Protein AF-A0A4U8UPM4-F1 (afdb_monomer)

pLDDT: mean 74.04, std 22.84, range [31.19, 95.75]

Structure (mmCIF, N/CA/C/O backbone):
data_AF-A0A4U8UPM4-F1
#
_entry.id   AF-A0A4U8UPM4-F1
#
loop_
_atom_site.group_PDB
_atom_site.id
_atom_site.type_symbol
_atom_site.label_atom_id
_atom_site.label_alt_id
_atom_site.label_comp_id
_atom_site.label_asym_id
_atom_site.label_entity_id
_atom_site.label_seq_id
_atom_site.pdbx_PDB_ins_code
_atom_site.Cartn_x
_atom_site.Cartn_y
_atom_site.Cartn_z
_atom_site.occupancy
_atom_site.B_iso_or_equiv
_atom_site.auth_seq_id
_atom_site.auth_comp_id
_atom_site.auth_asym_id
_atom_site.auth_atom_id
_atom_site.pdbx_PDB_model_num
ATOM 1 N N . MET A 1 1 ? 6.374 14.595 12.632 1.00 60.19 1 MET A N 1
ATOM 2 C CA . MET A 1 1 ? 7.259 14.905 11.475 1.00 60.19 1 MET A CA 1
ATOM 3 C C . MET A 1 1 ? 6.512 14.882 10.141 1.00 60.19 1 MET A C 1
ATOM 5 O O . MET A 1 1 ? 6.941 15.571 9.230 1.00 60.19 1 MET A O 1
ATOM 9 N N . CYS A 1 2 ? 5.396 14.152 10.004 1.00 75.19 2 CYS A N 1
ATOM 10 C CA . CYS A 1 2 ? 4.565 14.221 8.790 1.00 75.19 2 CYS A CA 1
ATOM 11 C C . CYS A 1 2 ? 3.683 15.486 8.729 1.00 75.19 2 CYS A C 1
ATOM 13 O O . CYS A 1 2 ? 3.210 15.855 7.661 1.00 75.19 2 CYS A O 1
ATOM 15 N N . ASP A 1 3 ? 3.461 16.159 9.860 1.00 83.56 3 ASP A N 1
ATOM 16 C CA . ASP A 1 3 ? 2.508 17.264 9.989 1.00 83.56 3 ASP A CA 1
ATOM 17 C C . ASP A 1 3 ? 2.860 18.502 9.147 1.00 83.56 3 ASP A C 1
ATOM 19 O O . ASP A 1 3 ? 1.956 19.198 8.702 1.00 83.56 3 ASP A O 1
ATOM 23 N N . THR A 1 4 ? 4.142 18.750 8.866 1.00 86.38 4 THR A N 1
ATOM 24 C CA . THR A 1 4 ? 4.621 19.865 8.023 1.00 86.38 4 THR A CA 1
ATOM 25 C C . THR A 1 4 ? 4.951 19.448 6.583 1.00 86.38 4 THR A C 1
ATOM 27 O O . THR A 1 4 ? 5.469 20.250 5.808 1.00 86.38 4 THR A O 1
ATOM 30 N N . MET A 1 5 ? 4.673 18.198 6.199 1.00 91.06 5 MET A N 1
ATOM 31 C CA . MET A 1 5 ? 5.034 17.654 4.888 1.00 91.06 5 MET A CA 1
ATOM 32 C C . MET A 1 5 ? 3.924 17.878 3.853 1.00 91.06 5 MET A C 1
ATOM 34 O O . MET A 1 5 ? 2.744 17.729 4.158 1.00 91.06 5 MET A O 1
ATOM 38 N N . VAL A 1 6 ? 4.297 18.159 2.601 1.00 92.12 6 VAL A N 1
ATOM 39 C CA . VAL A 1 6 ? 3.388 18.070 1.446 1.00 92.12 6 VAL A CA 1
ATOM 40 C C . VAL A 1 6 ? 3.894 16.974 0.518 1.00 92.12 6 VAL A C 1
ATOM 42 O O . VAL A 1 6 ? 5.056 16.981 0.121 1.00 92.12 6 VAL A O 1
ATOM 45 N N . VAL A 1 7 ? 3.021 16.031 0.174 1.00 93.81 7 VAL A N 1
ATOM 46 C CA . VAL A 1 7 ? 3.313 14.901 -0.711 1.00 93.81 7 VAL A CA 1
ATOM 47 C C . VAL A 1 7 ? 2.517 15.072 -2.000 1.00 93.81 7 VAL A C 1
ATOM 49 O O . VAL A 1 7 ? 1.289 15.160 -1.968 1.00 93.81 7 VAL A O 1
ATOM 52 N N . ILE A 1 8 ? 3.215 15.095 -3.136 1.00 93.94 8 ILE A N 1
ATOM 53 C CA . ILE A 1 8 ? 2.614 15.104 -4.474 1.00 93.94 8 ILE A CA 1
ATOM 54 C C . ILE A 1 8 ? 2.891 13.744 -5.119 1.00 93.94 8 ILE A C 1
ATOM 56 O O . ILE A 1 8 ? 4.046 13.384 -5.342 1.00 93.94 8 ILE A O 1
ATOM 60 N N . VAL A 1 9 ? 1.838 12.985 -5.422 1.00 93.00 9 VAL A N 1
ATOM 61 C CA . VAL A 1 9 ? 1.921 11.662 -6.058 1.00 93.00 9 VAL A CA 1
ATOM 62 C C . VAL A 1 9 ? 1.437 11.778 -7.497 1.00 93.00 9 VAL A C 1
ATOM 64 O O . VAL A 1 9 ? 0.309 12.196 -7.738 1.00 93.00 9 VAL A O 1
ATOM 67 N N . ASN A 1 10 ? 2.273 11.390 -8.459 1.00 91.94 10 ASN A N 1
ATOM 68 C CA . ASN A 1 10 ? 1.942 11.404 -9.885 1.00 91.94 10 ASN A CA 1
ATOM 69 C C . ASN A 1 10 ? 1.837 9.970 -10.423 1.00 91.94 10 ASN A C 1
ATOM 71 O O . ASN A 1 10 ? 2.863 9.330 -10.667 1.00 91.94 10 ASN A O 1
ATOM 75 N N . SER A 1 11 ? 0.616 9.478 -10.653 1.00 90.06 11 SER A N 1
ATOM 76 C CA . SER A 1 11 ? 0.420 8.232 -11.397 1.00 90.06 11 SER A CA 1
ATOM 77 C C . SER A 1 11 ? 0.477 8.506 -12.897 1.00 90.06 11 SER A C 1
ATOM 79 O O . SER A 1 11 ? -0.468 9.009 -13.513 1.00 90.06 11 SER A O 1
ATOM 81 N N . ARG A 1 12 ? 1.603 8.123 -13.509 1.00 82.94 12 ARG A N 1
ATOM 82 C CA . ARG A 1 12 ? 1.813 8.236 -14.959 1.00 82.94 12 ARG A CA 1
ATOM 83 C C . ARG A 1 12 ? 0.865 7.341 -15.766 1.00 82.94 12 ARG A C 1
ATOM 85 O O . ARG A 1 12 ? 0.546 7.698 -16.898 1.00 82.94 12 ARG A O 1
ATOM 92 N N . LEU A 1 13 ? 0.450 6.199 -15.211 1.00 84.69 13 LEU A N 1
ATOM 93 C CA . LEU A 1 13 ? -0.458 5.259 -15.875 1.00 84.69 13 LEU A CA 1
ATOM 94 C C . LEU A 1 13 ? -1.890 5.800 -15.873 1.00 84.69 13 LEU A C 1
ATOM 96 O O . LEU A 1 13 ? -2.510 5.894 -16.930 1.00 84.69 13 LEU A O 1
ATOM 100 N N . ASP A 1 14 ? -2.362 6.258 -14.713 1.00 83.94 14 ASP A N 1
ATOM 101 C CA . ASP A 1 14 ? -3.750 6.704 -14.537 1.00 83.94 14 ASP A CA 1
ATOM 102 C C . ASP A 1 14 ? -3.976 8.165 -14.953 1.00 83.94 14 ASP A C 1
ATOM 104 O O . ASP A 1 14 ? -5.109 8.644 -14.948 1.00 83.94 14 ASP A O 1
ATOM 108 N N . ARG A 1 15 ? -2.896 8.885 -15.302 1.00 85.25 15 ARG A N 1
ATOM 109 C CA . ARG A 1 15 ? -2.867 10.332 -15.600 1.00 85.25 15 ARG A CA 1
ATOM 110 C C . ARG A 1 15 ? -3.423 11.192 -14.457 1.00 85.25 15 ARG A C 1
ATOM 112 O O . ARG A 1 15 ? -4.032 12.235 -14.696 1.00 85.25 15 ARG A O 1
ATOM 119 N N . GLN A 1 16 ? -3.199 10.753 -13.220 1.00 89.62 16 GLN A N 1
ATOM 120 C CA . GLN A 1 16 ? -3.716 11.382 -12.005 1.00 89.62 16 GLN A CA 1
ATOM 121 C C . GLN A 1 16 ? -2.582 11.950 -11.152 1.00 89.62 16 GLN A C 1
ATOM 123 O O . GLN A 1 16 ? -1.539 11.319 -10.976 1.00 89.62 16 GLN A O 1
ATOM 128 N N . VAL A 1 17 ? -2.814 13.141 -10.598 1.00 91.12 17 VAL A N 1
ATOM 129 C CA . VAL A 1 17 ? -1.921 13.794 -9.638 1.00 91.12 17 VAL A CA 1
ATOM 130 C C . VAL A 1 17 ? -2.697 14.010 -8.347 1.00 91.12 17 VAL A C 1
ATOM 132 O O . VAL A 1 17 ? -3.711 14.706 -8.336 1.00 91.12 17 VAL A O 1
ATOM 135 N N . PHE A 1 18 ? -2.214 13.422 -7.259 1.00 92.44 18 PHE A N 1
ATOM 136 C CA . PHE A 1 18 ? -2.763 13.591 -5.918 1.00 92.44 18 PHE A CA 1
ATOM 137 C C . PHE A 1 18 ? -1.844 14.499 -5.110 1.00 92.44 18 PHE A C 1
ATOM 139 O O . PHE A 1 18 ? -0.623 14.403 -5.218 1.00 92.44 18 PHE A O 1
ATOM 146 N N . THR A 1 19 ? -2.419 15.370 -4.285 1.00 92.94 19 THR A N 1
ATOM 147 C CA . THR A 1 19 ? -1.658 16.208 -3.351 1.00 92.94 19 THR A CA 1
ATOM 148 C C . THR A 1 19 ? -2.238 16.050 -1.956 1.00 92.94 19 THR A C 1
ATOM 150 O O . THR A 1 19 ? -3.434 16.262 -1.758 1.00 92.94 19 THR A O 1
ATOM 153 N N . VAL A 1 20 ? -1.393 15.679 -0.999 1.00 92.31 20 VAL A N 1
ATOM 154 C CA . VAL A 1 20 ? -1.735 15.548 0.420 1.00 92.31 20 VAL A CA 1
ATOM 155 C C . VAL A 1 20 ? -0.843 16.503 1.199 1.00 92.31 20 VAL A C 1
ATOM 157 O O . VAL A 1 20 ? 0.373 16.485 1.028 1.00 92.31 20 VAL A O 1
ATOM 160 N N . ALA A 1 21 ? -1.436 17.336 2.048 1.00 91.81 21 ALA A N 1
ATOM 161 C CA . ALA A 1 21 ? -0.709 18.252 2.916 1.00 91.81 21 ALA A CA 1
ATOM 162 C C . ALA A 1 21 ? -0.925 17.861 4.382 1.00 91.81 21 ALA A C 1
ATOM 164 O O . ALA A 1 21 ? -2.042 17.536 4.789 1.00 91.81 21 ALA A O 1
ATOM 165 N N . GLY A 1 22 ? 0.150 17.878 5.164 1.00 90.06 22 GLY A N 1
ATOM 166 C CA . GLY A 1 22 ? 0.113 17.651 6.599 1.00 90.06 22 GLY A CA 1
ATOM 167 C C . GLY A 1 22 ? -0.628 18.770 7.335 1.00 90.06 22 GLY A C 1
ATOM 168 O O . GLY A 1 22 ? -0.715 19.907 6.868 1.00 90.06 22 GLY A O 1
ATOM 169 N N . ARG A 1 23 ? -1.161 18.436 8.511 1.00 86.44 23 ARG A N 1
ATOM 170 C CA . ARG A 1 23 ? -1.991 19.310 9.355 1.00 86.44 23 ARG A CA 1
ATOM 171 C C . ARG A 1 23 ? -1.363 20.677 9.656 1.00 86.44 23 ARG A C 1
ATOM 173 O O . ARG A 1 23 ? -2.051 21.691 9.586 1.00 86.44 23 ARG A O 1
ATOM 180 N N . ASP A 1 24 ? -0.069 20.703 9.951 1.00 85.38 24 ASP A N 1
ATOM 181 C CA . ASP A 1 24 ? 0.648 21.905 10.383 1.00 85.38 24 ASP A CA 1
ATOM 182 C C . ASP A 1 24 ? 1.142 22.743 9.191 1.00 85.38 24 ASP A C 1
ATOM 184 O O . ASP A 1 24 ? 1.670 23.834 9.382 1.00 85.38 24 ASP A O 1
ATOM 188 N N . THR A 1 25 ? 0.927 22.290 7.946 1.00 86.31 25 THR A N 1
ATOM 189 C CA . THR A 1 25 ? 1.280 23.068 6.743 1.00 86.31 25 THR A CA 1
ATOM 190 C C . THR A 1 25 ? 0.443 24.334 6.559 1.00 86.31 25 THR A C 1
ATOM 192 O O . THR A 1 25 ? 0.846 25.215 5.803 1.00 86.31 25 THR A O 1
ATOM 195 N N . LYS A 1 26 ? -0.737 24.418 7.196 1.00 87.12 26 LYS A N 1
ATOM 196 C CA . LYS A 1 26 ? -1.726 25.510 7.056 1.00 87.12 26 LYS A CA 1
ATOM 197 C C . LYS A 1 26 ? -2.141 25.832 5.607 1.00 87.12 26 LYS A C 1
ATOM 199 O O . LYS A 1 26 ? -2.743 26.873 5.351 1.00 87.12 26 LYS A O 1
ATOM 204 N N . LEU A 1 27 ? -1.860 24.942 4.654 1.00 90.31 27 LEU A N 1
ATOM 205 C CA . LEU A 1 27 ? -2.230 25.109 3.251 1.00 90.31 27 LEU A CA 1
ATOM 206 C C . LEU A 1 27 ? -3.707 24.761 3.052 1.00 90.31 27 LEU A C 1
ATOM 208 O O . LEU A 1 27 ? -4.150 23.666 3.398 1.00 90.31 27 LEU A O 1
ATOM 212 N N . SER A 1 28 ? -4.476 25.675 2.459 1.00 91.06 28 SER A N 1
ATOM 213 C CA . SER A 1 28 ? -5.875 25.399 2.131 1.00 91.06 28 SER A CA 1
ATOM 214 C C . SER A 1 28 ? -5.995 24.460 0.926 1.00 91.06 28 SER A C 1
ATOM 216 O O . SER A 1 28 ? -5.143 24.432 0.032 1.00 91.06 28 SER A O 1
ATOM 218 N N . LYS A 1 29 ? -7.113 23.728 0.852 1.00 91.75 29 LYS A N 1
ATOM 219 C CA . LYS A 1 29 ? -7.460 22.886 -0.306 1.00 91.75 29 LYS A CA 1
ATOM 220 C C . LYS A 1 29 ? -7.424 23.669 -1.625 1.00 91.75 29 LYS A C 1
ATOM 222 O O . LYS A 1 29 ? -7.065 23.112 -2.660 1.00 91.75 29 LYS A O 1
ATOM 227 N N . ASP A 1 30 ? -7.772 24.952 -1.589 1.00 92.88 30 ASP A N 1
ATOM 228 C CA . ASP A 1 30 ? -7.867 25.793 -2.782 1.00 92.88 30 ASP A CA 1
ATOM 229 C C . ASP A 1 30 ? -6.502 26.294 -3.263 1.00 92.88 30 ASP A C 1
ATOM 231 O O . ASP A 1 30 ? -6.307 26.421 -4.470 1.00 92.88 30 ASP A O 1
ATOM 235 N N . VAL A 1 31 ? -5.517 26.452 -2.369 1.00 93.38 31 VAL A N 1
ATOM 236 C CA . VAL A 1 31 ? -4.108 26.644 -2.760 1.00 93.38 31 VAL A CA 1
ATOM 237 C C . VAL A 1 31 ? -3.592 25.420 -3.520 1.00 93.38 31 VAL A C 1
ATOM 239 O O . VAL A 1 31 ? -3.031 25.561 -4.606 1.00 93.38 31 VAL A O 1
ATOM 242 N N . LEU A 1 32 ? -3.828 24.211 -2.996 1.00 94.38 32 LEU A N 1
ATOM 243 C CA . LEU A 1 32 ? -3.392 22.966 -3.644 1.00 94.38 32 LEU A CA 1
ATOM 244 C C . LEU A 1 32 ? -4.094 22.754 -4.998 1.00 94.38 32 LEU A C 1
ATOM 246 O O . LEU A 1 32 ? -3.463 22.344 -5.973 1.00 94.38 32 LEU A O 1
ATOM 250 N N . ARG A 1 33 ? -5.387 23.095 -5.082 1.00 94.56 33 ARG A N 1
ATOM 251 C CA . ARG A 1 33 ? -6.159 23.070 -6.332 1.00 94.56 33 ARG A CA 1
ATOM 252 C C . ARG A 1 33 ? -5.612 24.065 -7.357 1.00 94.56 33 ARG A C 1
ATOM 254 O O . ARG A 1 33 ? -5.348 23.681 -8.491 1.00 94.56 33 ARG A O 1
ATOM 261 N N . THR A 1 34 ? -5.364 25.306 -6.938 1.00 94.62 34 THR A N 1
ATOM 262 C CA . THR A 1 34 ? -4.807 26.368 -7.792 1.00 94.62 34 THR A CA 1
ATOM 263 C C . THR A 1 34 ? -3.412 25.999 -8.305 1.00 94.62 34 THR A C 1
ATOM 265 O O . THR A 1 34 ? -3.109 26.230 -9.476 1.00 94.62 34 THR A O 1
ATOM 268 N N . ALA A 1 35 ? -2.578 25.366 -7.467 1.00 94.88 35 ALA A N 1
ATOM 269 C CA . ALA A 1 35 ? -1.276 24.835 -7.871 1.00 94.88 35 ALA A CA 1
ATOM 270 C C . ALA A 1 35 ? -1.413 23.832 -9.027 1.00 94.88 35 ALA A C 1
ATOM 272 O O . ALA A 1 35 ? -0.690 23.930 -10.020 1.00 94.88 35 ALA A O 1
ATOM 273 N N . PHE A 1 36 ? -2.355 22.890 -8.922 1.00 95.38 36 PHE A N 1
ATOM 274 C CA . PHE A 1 36 ? -2.610 21.895 -9.962 1.00 95.38 36 PHE A CA 1
ATOM 275 C C . PHE A 1 36 ? -3.199 22.514 -11.238 1.00 95.38 36 PHE A C 1
ATOM 277 O O . PHE A 1 36 ? -2.686 22.265 -12.329 1.00 95.38 36 PHE A O 1
ATOM 284 N N . GLU A 1 37 ? -4.228 23.357 -11.123 1.00 95.75 37 GLU A N 1
ATOM 285 C CA . GLU A 1 37 ? -4.921 23.970 -12.266 1.00 95.75 37 GLU A CA 1
ATOM 286 C C . GLU A 1 37 ? -3.979 24.827 -13.125 1.00 95.75 37 GLU A C 1
ATOM 288 O O . GLU A 1 37 ? -3.972 24.685 -14.350 1.00 95.75 37 GLU A O 1
ATOM 293 N N . ARG A 1 38 ? -3.104 25.629 -12.498 1.00 95.12 38 ARG A N 1
ATOM 294 C CA . ARG A 1 38 ? -2.066 26.413 -13.197 1.00 95.12 38 ARG A CA 1
ATOM 295 C C . ARG A 1 38 ? -1.086 25.542 -13.990 1.00 95.12 38 ARG A C 1
ATOM 297 O O . ARG A 1 38 ? -0.587 25.969 -15.026 1.00 95.12 38 ARG A O 1
ATOM 304 N N . ASN A 1 39 ? -0.835 24.318 -13.529 1.00 95.19 39 ASN A N 1
ATOM 305 C CA . ASN A 1 39 ? 0.132 23.387 -14.116 1.00 95.19 39 ASN A CA 1
ATOM 306 C C . ASN A 1 39 ? -0.506 22.307 -15.007 1.00 95.19 39 ASN A C 1
ATOM 308 O O . ASN A 1 39 ? 0.203 21.525 -15.648 1.00 95.19 39 ASN A O 1
ATOM 312 N N . LEU A 1 40 ? -1.839 22.286 -15.123 1.00 93.75 40 LEU A N 1
ATOM 313 C CA . LEU A 1 40 ? -2.598 21.290 -15.885 1.00 93.75 40 LEU A CA 1
ATOM 314 C C . LEU A 1 40 ? -2.168 21.206 -17.360 1.00 93.75 40 LEU A C 1
ATOM 316 O O . LEU A 1 40 ? -2.166 20.121 -17.944 1.00 93.75 40 LEU A O 1
ATOM 320 N N . GLY A 1 41 ? -1.749 22.327 -17.957 1.00 93.62 41 GLY A N 1
ATOM 321 C CA . GLY A 1 41 ? -1.202 22.364 -19.316 1.00 93.62 41 GLY A CA 1
ATOM 322 C C . GLY A 1 41 ? 0.065 21.515 -19.485 1.00 93.62 41 GLY A C 1
ATOM 323 O O . GLY A 1 41 ? 0.207 20.818 -20.491 1.00 93.62 41 GLY A O 1
ATOM 324 N N . HIS A 1 42 ? 0.953 21.495 -18.486 1.00 94.25 42 HIS A N 1
ATOM 325 C CA . HIS A 1 42 ? 2.166 20.676 -18.514 1.00 94.25 42 HIS A CA 1
ATOM 326 C C . HIS A 1 42 ? 1.847 19.183 -18.393 1.00 94.25 42 HIS A C 1
ATOM 328 O O . HIS A 1 42 ? 2.376 18.393 -19.176 1.00 94.25 42 HIS A O 1
ATOM 334 N N . PHE A 1 43 ? 0.931 18.800 -17.497 1.00 92.38 43 PHE A N 1
ATOM 335 C CA . PHE A 1 43 ? 0.476 17.411 -17.363 1.00 92.38 43 PHE A CA 1
ATOM 336 C C . PHE A 1 43 ? -0.233 16.908 -18.630 1.00 92.38 43 PHE A C 1
ATOM 338 O O . PHE A 1 43 ? 0.085 15.828 -19.129 1.00 92.38 43 PHE A O 1
ATOM 345 N N . ARG A 1 44 ? -1.117 17.719 -19.234 1.00 91.38 44 ARG A N 1
ATOM 346 C CA . ARG A 1 44 ? -1.756 17.406 -20.529 1.00 91.38 44 ARG A CA 1
ATOM 347 C C . ARG A 1 44 ? -0.734 17.228 -21.656 1.00 91.38 44 ARG A C 1
ATOM 349 O O . ARG A 1 44 ? -0.884 16.328 -22.476 1.00 91.38 44 ARG A O 1
ATOM 356 N N . ALA A 1 45 ? 0.331 18.028 -21.666 1.00 92.62 45 ALA A N 1
ATOM 357 C CA . ALA A 1 45 ? 1.430 17.922 -22.626 1.00 92.62 45 ALA A CA 1
ATOM 358 C C . ALA A 1 45 ? 2.469 16.828 -22.283 1.00 92.62 45 ALA A C 1
ATOM 360 O O . ALA A 1 45 ? 3.557 16.838 -22.855 1.00 92.62 45 ALA A O 1
ATOM 361 N N . SER A 1 46 ? 2.180 15.920 -21.338 1.00 89.81 46 SER A N 1
ATOM 362 C CA . SER A 1 46 ? 3.104 14.889 -20.816 1.00 89.81 46 SER A CA 1
ATOM 363 C C . SER A 1 46 ? 4.433 15.423 -20.245 1.00 89.81 46 SER A C 1
ATOM 365 O O . SER A 1 46 ? 5.363 14.659 -19.987 1.00 89.81 46 SER A O 1
ATOM 367 N N . ARG A 1 47 ? 4.529 16.734 -19.989 1.00 92.25 47 ARG A N 1
ATOM 368 C CA . ARG A 1 47 ? 5.691 17.424 -19.405 1.00 92.25 47 ARG A CA 1
ATOM 369 C C . ARG A 1 47 ? 5.599 17.418 -17.878 1.00 92.25 47 ARG A C 1
ATOM 371 O O . ARG A 1 47 ? 5.630 18.458 -17.227 1.00 92.25 47 ARG A O 1
ATOM 378 N N . ASN A 1 48 ? 5.490 16.216 -17.313 1.00 91.94 48 ASN A N 1
ATOM 379 C CA . ASN A 1 48 ? 5.218 15.999 -15.890 1.00 91.94 48 ASN A CA 1
ATOM 380 C C . ASN A 1 48 ? 6.235 16.677 -14.960 1.00 91.94 48 ASN A C 1
ATOM 382 O O . ASN A 1 48 ? 5.836 17.194 -13.925 1.00 91.94 48 ASN A O 1
ATOM 386 N N . ALA A 1 49 ? 7.521 16.714 -15.330 1.00 92.38 49 ALA A N 1
ATOM 387 C CA . ALA A 1 49 ? 8.554 17.387 -14.539 1.00 92.38 49 ALA A CA 1
ATOM 388 C C . ALA A 1 49 ? 8.275 18.893 -14.380 1.00 92.38 49 ALA A C 1
ATOM 390 O O . ALA A 1 49 ? 8.286 19.391 -13.260 1.00 92.38 49 ALA A O 1
ATOM 391 N N . MET A 1 50 ? 7.922 19.586 -15.472 1.00 94.00 50 MET A N 1
ATOM 392 C CA . MET A 1 50 ? 7.560 21.012 -15.445 1.00 94.00 50 MET A CA 1
ATOM 393 C C . MET A 1 50 ? 6.298 21.257 -14.609 1.00 94.00 50 MET A C 1
ATOM 395 O O . MET A 1 50 ? 6.251 22.196 -13.824 1.00 94.00 50 MET A O 1
ATOM 399 N N . GLY A 1 51 ? 5.285 20.392 -14.748 1.00 94.19 51 GLY A N 1
ATOM 400 C CA . GLY A 1 51 ? 4.042 20.513 -13.981 1.00 94.19 51 GLY A CA 1
ATOM 401 C C . GLY A 1 51 ? 4.243 20.294 -12.480 1.00 94.19 51 GLY A C 1
ATOM 402 O O . GLY A 1 51 ? 3.676 21.024 -11.672 1.00 94.19 51 GLY A O 1
ATOM 403 N N . LEU A 1 52 ? 5.080 19.324 -12.096 1.00 95.00 52 LEU A N 1
ATOM 404 C CA . LEU A 1 52 ? 5.447 19.090 -10.696 1.00 95.00 52 LEU A CA 1
ATOM 405 C C . LEU A 1 52 ? 6.293 20.237 -10.134 1.00 95.00 52 LEU A C 1
ATOM 407 O O . LEU A 1 52 ? 6.019 20.689 -9.027 1.00 95.00 52 LEU A O 1
ATOM 411 N N . GLN A 1 53 ? 7.267 20.741 -10.899 1.00 95.06 53 GLN A N 1
ATOM 412 C CA . GLN A 1 53 ? 8.079 21.892 -10.506 1.00 95.06 53 GLN A CA 1
ATOM 413 C C . GLN A 1 53 ? 7.197 23.118 -10.222 1.00 95.06 53 GLN A C 1
ATOM 415 O O . GLN A 1 53 ? 7.242 23.652 -9.116 1.00 95.06 53 GLN A O 1
ATOM 420 N N . GLY A 1 54 ? 6.333 23.511 -11.163 1.00 94.44 54 GLY A N 1
ATOM 421 C CA . GLY A 1 54 ? 5.449 24.664 -10.976 1.00 94.44 54 GLY A CA 1
ATOM 422 C C . GLY A 1 54 ? 4.396 24.467 -9.876 1.00 94.44 54 GLY A C 1
ATOM 423 O O . GLY A 1 54 ? 3.938 25.444 -9.280 1.00 94.44 54 GLY A O 1
ATOM 424 N N . MET A 1 55 ? 4.011 23.222 -9.558 1.00 95.62 55 MET A N 1
ATOM 425 C CA . MET A 1 55 ? 3.196 22.932 -8.370 1.00 95.62 55 MET A CA 1
ATOM 426 C C . MET A 1 55 ? 3.984 23.177 -7.080 1.00 95.62 55 MET A C 1
ATOM 428 O O . MET A 1 55 ? 3.467 23.836 -6.179 1.00 95.62 55 MET A O 1
ATOM 432 N N . VAL A 1 56 ? 5.226 22.687 -6.995 1.00 95.50 56 VAL A N 1
ATOM 433 C CA . VAL A 1 56 ? 6.107 22.894 -5.834 1.00 95.50 56 VAL A CA 1
ATOM 434 C C . VAL A 1 56 ? 6.392 24.381 -5.625 1.00 95.50 56 VAL A C 1
ATOM 436 O O . VAL A 1 56 ? 6.223 24.866 -4.511 1.00 95.50 56 VAL A O 1
ATOM 439 N N . GLU A 1 57 ? 6.733 25.128 -6.677 1.00 94.81 57 GLU A N 1
ATOM 440 C CA . GLU A 1 57 ? 6.976 26.577 -6.608 1.00 94.81 57 GLU A CA 1
ATOM 441 C C . GLU A 1 57 ? 5.764 27.339 -6.043 1.00 94.81 57 GLU A C 1
ATOM 443 O O . GLU A 1 57 ? 5.907 28.163 -5.134 1.00 94.81 57 GLU A O 1
ATOM 448 N N . HIS A 1 58 ? 4.549 27.024 -6.512 1.00 93.50 58 HIS A N 1
ATOM 449 C CA . HIS A 1 58 ? 3.328 27.659 -6.010 1.00 93.50 58 HIS A CA 1
ATOM 450 C C . HIS A 1 58 ? 3.024 27.283 -4.551 1.00 93.50 58 HIS A C 1
ATOM 452 O O . HIS A 1 58 ? 2.660 28.147 -3.752 1.00 93.50 58 HIS A O 1
ATOM 458 N N . ILE A 1 59 ? 3.208 26.009 -4.191 1.00 93.69 59 ILE A N 1
ATOM 459 C CA . ILE A 1 59 ? 2.977 25.495 -2.834 1.00 93.69 59 ILE A CA 1
ATOM 460 C C . ILE A 1 59 ? 3.978 26.094 -1.838 1.00 93.69 59 ILE A C 1
ATOM 462 O O . ILE A 1 59 ? 3.567 26.523 -0.763 1.00 93.69 59 ILE A O 1
ATOM 466 N N . VAL A 1 60 ? 5.263 26.187 -2.193 1.00 92.25 60 VAL A N 1
ATOM 467 C CA . VAL A 1 60 ? 6.306 26.801 -1.352 1.00 92.25 60 VAL A CA 1
ATOM 468 C C . VAL A 1 60 ? 6.046 28.297 -1.163 1.00 92.25 60 VAL A C 1
ATOM 470 O O . VAL A 1 60 ? 6.139 28.792 -0.040 1.00 92.25 60 VAL A O 1
ATOM 473 N N . SER A 1 61 ? 5.648 29.012 -2.222 1.00 90.25 61 SER A N 1
ATOM 474 C CA . SER A 1 61 ? 5.261 30.426 -2.125 1.00 90.25 61 SER A CA 1
ATOM 475 C C . SER A 1 61 ? 4.067 30.627 -1.182 1.00 90.25 61 SER A C 1
ATOM 477 O O . SER A 1 61 ? 4.125 31.463 -0.280 1.00 90.25 61 SER A O 1
ATOM 479 N N . ALA A 1 62 ? 3.012 29.820 -1.321 1.00 89.62 62 ALA A N 1
ATOM 480 C CA . ALA A 1 62 ? 1.841 29.900 -0.453 1.00 89.62 62 ALA A CA 1
ATOM 481 C C . ALA A 1 62 ? 2.139 29.482 1.000 1.00 89.62 62 ALA A C 1
ATOM 483 O O . ALA A 1 62 ? 1.638 30.113 1.928 1.00 89.62 62 ALA A O 1
ATOM 484 N N . TYR A 1 63 ? 2.986 28.468 1.207 1.00 89.75 63 TYR A N 1
ATOM 485 C CA . TYR A 1 63 ? 3.438 28.041 2.533 1.00 89.75 63 TYR A CA 1
ATOM 486 C C . TYR A 1 63 ? 4.235 29.145 3.234 1.00 89.75 63 TYR A C 1
ATOM 488 O O . TYR A 1 63 ? 3.986 29.416 4.407 1.00 89.75 63 TYR A O 1
ATOM 496 N N . SER A 1 64 ? 5.137 29.816 2.505 1.00 86.19 64 SER A N 1
ATOM 497 C CA . SER A 1 64 ? 5.869 30.988 2.996 1.00 86.19 64 SER A CA 1
ATOM 498 C C . SER A 1 64 ? 4.899 32.094 3.418 1.00 86.19 64 SER A C 1
ATOM 500 O O . SER A 1 64 ? 4.925 32.529 4.564 1.00 86.19 64 SER A O 1
ATOM 502 N N . ASN A 1 65 ? 3.947 32.461 2.555 1.00 83.38 65 ASN A N 1
ATOM 503 C CA . ASN A 1 65 ? 2.953 33.497 2.859 1.00 83.38 65 ASN A CA 1
ATOM 504 C C . ASN A 1 65 ? 2.050 33.150 4.061 1.00 83.38 65 ASN A C 1
ATOM 506 O O . ASN A 1 65 ? 1.635 34.052 4.781 1.00 83.38 65 ASN A O 1
ATOM 510 N N . ALA A 1 66 ? 1.772 31.866 4.311 1.00 77.31 66 ALA A N 1
ATOM 511 C CA . ALA A 1 66 ? 1.014 31.401 5.479 1.00 77.31 66 ALA A CA 1
ATOM 512 C C . ALA A 1 66 ? 1.833 31.359 6.791 1.00 77.31 66 ALA A C 1
ATOM 514 O O . ALA A 1 66 ? 1.252 31.202 7.868 1.00 77.31 66 ALA A O 1
ATOM 515 N N . HIS A 1 67 ? 3.164 31.480 6.709 1.00 74.94 67 HIS A N 1
ATOM 516 C CA . HIS A 1 67 ? 4.093 31.424 7.847 1.00 74.94 67 HIS A CA 1
ATOM 517 C C . HIS A 1 67 ? 4.910 32.706 8.058 1.00 74.94 67 HIS A C 1
ATOM 519 O O . HIS A 1 67 ? 5.577 32.835 9.085 1.00 74.94 67 HIS A O 1
ATOM 525 N N . ILE A 1 68 ? 4.827 33.677 7.145 1.00 67.62 68 ILE A N 1
ATOM 526 C CA . ILE A 1 68 ? 5.272 35.046 7.397 1.00 67.62 68 ILE A CA 1
ATOM 527 C C . ILE A 1 68 ? 4.386 35.625 8.502 1.00 67.62 68 ILE A C 1
ATOM 529 O O . ILE A 1 68 ? 3.171 35.761 8.358 1.00 67.62 68 ILE A O 1
ATOM 533 N N . VAL A 1 69 ? 5.020 35.944 9.629 1.00 47.22 69 VAL A N 1
ATOM 534 C CA . VAL A 1 69 ? 4.377 36.558 10.789 1.00 47.22 69 VAL A CA 1
ATOM 535 C C . VAL A 1 69 ? 3.754 37.887 10.364 1.00 47.22 69 VAL A C 1
ATOM 537 O O . VAL A 1 69 ? 4.469 38.821 9.999 1.00 47.22 69 VAL A O 1
ATOM 540 N N . GLN A 1 70 ? 2.427 37.993 10.459 1.00 46.28 70 GLN A N 1
ATOM 541 C CA . GLN A 1 70 ? 1.772 39.295 10.524 1.00 46.28 70 GLN A CA 1
ATOM 542 C C . GLN A 1 70 ? 2.273 39.997 11.788 1.00 46.28 70 GLN A C 1
ATOM 544 O O . GLN A 1 70 ? 1.892 39.635 12.901 1.00 46.28 70 GLN A O 1
ATOM 549 N N . VAL A 1 71 ? 3.151 40.986 11.619 1.00 41.56 71 VAL A N 1
ATOM 550 C CA . VAL A 1 71 ? 3.435 41.954 12.680 1.00 41.56 71 VAL A CA 1
ATOM 551 C C . VAL A 1 71 ? 2.116 42.676 12.966 1.00 41.56 71 VAL A C 1
ATOM 553 O O . VAL A 1 71 ? 1.525 43.190 12.013 1.00 41.56 71 VAL A O 1
ATOM 556 N N . PRO A 1 72 ? 1.618 42.711 14.216 1.00 39.59 72 PRO A N 1
ATOM 557 C CA . PRO A 1 72 ? 0.383 43.417 14.520 1.00 39.59 72 PRO A CA 1
ATOM 558 C C . PRO A 1 72 ? 0.528 44.900 14.180 1.00 39.59 72 PRO A C 1
ATOM 560 O O . PRO A 1 72 ? 1.300 45.617 14.818 1.00 39.59 72 PRO A O 1
ATOM 563 N N . THR A 1 73 ? -0.210 45.363 13.175 1.00 49.31 73 THR A N 1
ATOM 564 C CA . THR A 1 73 ? -0.379 46.792 12.919 1.00 49.31 73 THR A CA 1
ATOM 565 C C . THR A 1 73 ? -1.190 47.372 14.081 1.00 49.31 73 THR A C 1
ATOM 567 O O . THR A 1 73 ? -2.292 46.876 14.330 1.00 49.31 73 THR A O 1
ATOM 570 N N . PRO A 1 74 ? -0.700 48.382 14.821 1.00 43.84 74 PRO A N 1
ATOM 571 C CA . PRO A 1 74 ? -1.489 48.995 15.878 1.00 43.84 74 PRO A CA 1
ATOM 572 C C . PRO A 1 74 ? -2.521 49.935 15.249 1.00 43.84 74 PRO A C 1
ATOM 574 O O . PRO A 1 74 ? -2.196 51.059 14.866 1.00 43.84 74 PRO A O 1
ATOM 577 N N . ASP A 1 75 ? -3.771 49.490 15.151 1.00 49.66 75 ASP A N 1
ATOM 578 C CA . ASP A 1 75 ? -4.892 50.413 14.983 1.00 49.66 75 ASP A CA 1
ATOM 579 C C . ASP A 1 75 ? -5.035 51.266 16.249 1.00 49.66 75 ASP A C 1
ATOM 581 O O . ASP A 1 75 ? -5.126 50.708 17.344 1.00 49.66 75 ASP A O 1
ATOM 585 N N . HIS A 1 76 ? -5.066 52.595 16.087 1.00 43.25 76 HIS A N 1
ATOM 586 C CA . HIS A 1 76 ? -6.048 53.538 16.662 1.00 43.25 76 HIS A CA 1
ATOM 587 C C . HIS A 1 76 ? -5.536 54.989 16.591 1.00 43.25 76 HIS A C 1
ATOM 589 O O . HIS A 1 76 ? -4.784 55.420 17.458 1.00 43.25 76 HIS A O 1
ATOM 595 N N . PHE A 1 77 ? -6.051 55.779 15.642 1.00 32.78 77 PHE A N 1
ATOM 596 C CA . PHE A 1 77 ? -6.352 57.206 15.848 1.00 32.78 77 PHE A CA 1
ATOM 597 C C . PHE A 1 77 ? -7.511 57.623 14.921 1.00 32.78 77 PHE A C 1
ATOM 599 O O . PHE A 1 77 ? -7.473 57.300 13.732 1.00 32.78 77 PHE A O 1
ATOM 606 N N . PRO A 1 78 ? -8.558 58.307 15.423 1.00 45.47 78 PRO A N 1
ATOM 607 C CA . PRO A 1 78 ? -9.707 58.694 14.610 1.00 45.47 78 PRO A CA 1
ATOM 608 C C . PRO A 1 78 ? -9.525 60.053 13.909 1.00 45.47 78 PRO A C 1
ATOM 610 O O . PRO A 1 78 ? -8.950 60.983 14.462 1.00 45.47 78 PRO A O 1
ATOM 613 N N . ALA A 1 79 ? -10.105 60.146 12.709 1.00 41.62 79 ALA A N 1
ATOM 614 C CA . ALA A 1 79 ? -10.598 61.339 12.009 1.00 41.62 79 ALA A CA 1
ATOM 615 C C . ALA A 1 79 ? -9.894 62.706 12.213 1.00 41.62 79 ALA A C 1
ATOM 617 O O . ALA A 1 79 ? -10.171 63.419 13.174 1.00 41.62 79 ALA A O 1
ATOM 618 N N . SER A 1 80 ? -9.199 63.193 11.174 1.00 33.72 80 SER A N 1
ATOM 619 C CA . SER A 1 80 ? -9.544 64.485 10.531 1.00 33.72 80 SER A CA 1
ATOM 620 C C . SER A 1 80 ? -8.696 64.808 9.286 1.00 33.72 80 SER A C 1
ATOM 622 O O . SER A 1 80 ? -7.476 64.806 9.329 1.00 33.72 80 SER A O 1
ATOM 624 N N . SER A 1 81 ? -9.393 65.155 8.195 1.00 33.88 81 SER A N 1
ATOM 625 C CA . SER A 1 81 ? -9.019 66.116 7.132 1.00 33.88 81 SER A CA 1
ATOM 626 C C . SER A 1 81 ? -7.673 66.063 6.363 1.00 33.88 81 SER A C 1
ATOM 628 O O . SER A 1 81 ? -6.583 66.103 6.919 1.00 33.88 81 SER A O 1
ATOM 630 N N . SER A 1 82 ? -7.824 66.333 5.054 1.00 34.97 82 SER A N 1
ATOM 631 C CA . SER A 1 82 ? -6.936 67.094 4.137 1.00 34.97 82 SER A CA 1
ATOM 632 C C . SER A 1 82 ? -5.819 66.415 3.302 1.00 34.97 82 SER A C 1
ATOM 634 O O . SER A 1 82 ? -4.787 66.006 3.808 1.00 34.97 82 SER A O 1
ATOM 636 N N . PHE A 1 83 ? -6.006 66.567 1.976 1.00 33.06 83 PHE A N 1
ATOM 637 C CA . PHE A 1 83 ? -5.034 66.901 0.909 1.00 33.06 83 PHE A CA 1
ATOM 638 C C . PHE A 1 83 ? -4.197 65.819 0.172 1.00 33.06 83 PHE A C 1
ATOM 640 O O . PHE A 1 83 ? -3.292 65.215 0.725 1.00 33.06 83 PHE A O 1
ATOM 647 N N . ILE A 1 84 ? -4.499 65.696 -1.141 1.00 36.66 84 ILE A N 1
ATOM 648 C CA . ILE A 1 84 ? -3.614 65.752 -2.344 1.00 36.66 84 ILE A CA 1
ATOM 649 C C . ILE A 1 84 ? -2.231 65.055 -2.210 1.00 36.66 84 ILE A C 1
ATOM 651 O O . ILE A 1 84 ? -1.417 65.464 -1.399 1.00 36.66 84 ILE A O 1
ATOM 655 N N . GLN A 1 85 ? -1.845 64.058 -3.025 1.00 31.19 85 GLN A N 1
ATOM 656 C CA . GLN A 1 85 ? -1.435 64.240 -4.433 1.00 31.19 85 GLN A CA 1
ATOM 657 C C . GLN A 1 85 ? -1.146 62.897 -5.144 1.00 31.19 85 GLN A C 1
ATOM 659 O O . GLN A 1 85 ? -0.608 61.979 -4.533 1.00 31.19 85 GLN A O 1
ATOM 664 N N . ALA A 1 86 ? -1.392 62.815 -6.456 1.00 44.06 86 ALA A N 1
ATOM 665 C CA . ALA A 1 86 ? -0.804 61.790 -7.331 1.00 44.06 86 ALA A CA 1
ATOM 666 C C . ALA A 1 86 ? 0.409 62.364 -8.086 1.00 44.06 86 ALA A C 1
ATOM 668 O O . ALA A 1 86 ? 0.361 63.530 -8.487 1.00 44.06 86 ALA A O 1
ATOM 669 N N . PRO A 1 87 ? 1.465 61.563 -8.326 1.00 40.28 87 PRO A N 1
ATOM 670 C CA . PRO A 1 87 ? 2.132 61.646 -9.631 1.00 40.28 87 PRO A CA 1
ATOM 671 C C . PRO A 1 87 ? 2.693 60.313 -10.187 1.00 40.28 87 PRO A C 1
ATOM 673 O O . PRO A 1 87 ? 3.429 59.592 -9.522 1.00 40.28 87 PRO A O 1
ATOM 676 N N . ASN A 1 88 ? 2.444 60.076 -11.478 1.00 40.00 88 ASN A N 1
ATOM 677 C CA . ASN A 1 88 ? 3.440 59.538 -12.432 1.00 40.00 88 ASN A CA 1
ATOM 678 C C . ASN A 1 88 ? 4.294 60.743 -12.945 1.00 40.00 88 ASN A C 1
ATOM 680 O O . ASN A 1 88 ? 3.797 61.859 -12.752 1.00 40.00 88 ASN A O 1
ATOM 684 N N . PRO A 1 89 ? 5.471 60.626 -13.635 1.00 46.84 89 PRO A N 1
ATOM 685 C CA . PRO A 1 89 ? 5.866 59.519 -14.541 1.00 46.84 89 PRO A CA 1
ATOM 686 C C . PRO A 1 89 ? 7.388 59.174 -14.759 1.00 46.84 89 PRO A C 1
ATOM 688 O O . PRO A 1 89 ? 8.277 59.982 -14.523 1.00 46.84 89 PRO A O 1
ATOM 691 N N . LEU A 1 90 ? 7.638 58.028 -15.429 1.00 33.94 90 LEU A N 1
ATOM 692 C CA . LEU A 1 90 ? 8.735 57.739 -16.407 1.00 33.94 90 LEU A CA 1
ATOM 693 C C . LEU A 1 90 ? 10.232 57.778 -15.906 1.00 33.94 90 LEU A C 1
ATOM 695 O O . LEU A 1 90 ? 10.435 57.626 -14.707 1.00 33.94 90 LEU A O 1
ATOM 699 N N . PRO A 1 91 ? 11.288 57.673 -16.765 1.00 56.47 91 PRO A N 1
ATOM 700 C CA . PRO A 1 91 ? 12.233 56.530 -16.791 1.00 56.47 91 PRO A CA 1
ATOM 701 C C . PRO A 1 91 ? 13.703 56.961 -16.507 1.00 56.47 91 PRO A C 1
ATOM 703 O O . PRO A 1 91 ? 13.878 58.091 -16.074 1.00 56.47 91 PRO A O 1
ATOM 706 N N . VAL A 1 9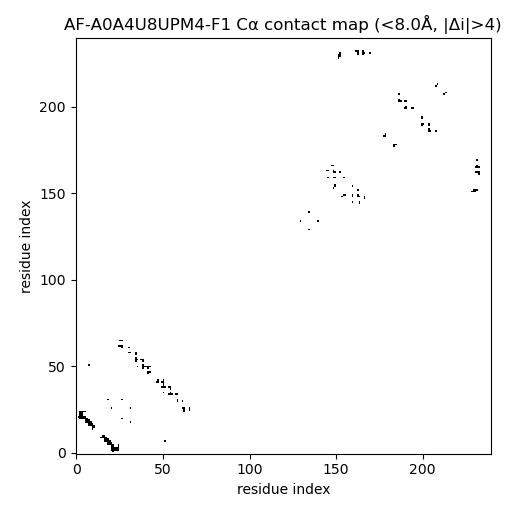2 ? 14.744 56.129 -16.783 1.00 34.19 92 VAL A N 1
ATOM 707 C CA . VAL A 1 92 ? 16.048 56.515 -17.436 1.00 34.19 92 VAL A CA 1
ATOM 708 C C . VAL A 1 92 ? 17.219 55.485 -17.317 1.00 34.19 92 VAL A C 1
ATOM 710 O O . VAL A 1 92 ? 17.522 54.974 -16.248 1.00 34.19 92 VAL A O 1
ATOM 713 N N . SER A 1 93 ? 17.880 55.264 -18.472 1.00 31.30 93 SER A N 1
ATOM 714 C CA . SER A 1 93 ? 19.283 54.871 -18.807 1.00 31.30 93 SER A CA 1
ATOM 715 C C . SER A 1 93 ? 20.038 53.608 -18.325 1.00 31.30 93 SER A C 1
ATOM 717 O O . SER A 1 93 ? 20.144 53.283 -17.148 1.00 31.30 93 SER A O 1
ATOM 719 N N . LEU A 1 94 ? 20.747 53.052 -19.322 1.00 36.25 94 LEU A N 1
ATOM 720 C CA . LEU A 1 94 ? 21.933 52.172 -19.322 1.00 36.25 94 LEU A CA 1
ATOM 721 C C . LEU A 1 94 ? 23.213 52.868 -18.768 1.00 36.25 94 LEU A C 1
ATOM 723 O O . LEU A 1 94 ? 23.218 54.097 -18.671 1.00 36.25 94 LEU A O 1
ATOM 727 N N . PRO A 1 95 ? 24.330 52.144 -18.508 1.00 44.47 95 PRO A N 1
ATOM 728 C CA . PRO A 1 95 ? 25.364 52.066 -19.558 1.00 44.47 95 PRO A CA 1
ATOM 729 C C . PRO A 1 95 ? 26.123 50.725 -19.716 1.00 44.47 95 PRO A C 1
ATOM 731 O O . PRO A 1 95 ? 26.222 49.901 -18.813 1.00 44.47 95 PRO A O 1
ATOM 734 N N . ASN A 1 96 ? 26.683 50.575 -20.921 1.00 38.50 96 ASN A N 1
ATOM 735 C CA . ASN A 1 96 ? 27.549 49.520 -21.471 1.00 38.50 96 ASN A CA 1
ATOM 736 C C . ASN A 1 96 ? 28.525 48.792 -20.522 1.00 38.50 96 ASN A C 1
ATOM 738 O O . ASN A 1 96 ? 29.269 49.435 -19.794 1.00 38.50 96 ASN A O 1
ATOM 742 N N . HIS A 1 97 ? 28.731 47.494 -20.785 1.00 40.97 97 HIS A N 1
ATOM 743 C CA . HIS A 1 97 ? 30.053 46.974 -21.179 1.00 40.97 97 HIS A CA 1
ATOM 744 C C . HIS A 1 97 ? 29.905 45.816 -22.190 1.00 40.97 97 HIS A C 1
ATOM 746 O O . HIS A 1 97 ? 28.811 45.299 -22.407 1.00 40.97 97 HIS A O 1
ATOM 752 N N . ILE A 1 98 ? 30.988 45.502 -22.905 1.00 35.16 98 ILE A N 1
ATOM 753 C CA . ILE A 1 98 ? 30.966 44.941 -24.267 1.00 35.16 98 ILE A CA 1
ATOM 754 C C . ILE A 1 98 ? 31.645 43.564 -24.287 1.00 35.16 98 ILE A C 1
ATOM 756 O O . ILE A 1 98 ? 32.770 43.490 -23.806 1.00 35.16 98 ILE A O 1
ATOM 760 N N . HIS A 1 99 ? 31.042 42.547 -24.922 1.00 32.47 99 HIS A N 1
ATOM 761 C CA . HIS A 1 99 ? 31.663 41.680 -25.955 1.00 32.47 99 HIS A CA 1
ATOM 762 C C . HIS A 1 99 ? 30.740 40.510 -26.351 1.00 32.47 99 HIS A C 1
ATOM 764 O O . HIS A 1 99 ? 30.446 39.627 -25.551 1.00 32.47 99 HIS A O 1
ATOM 770 N N . ALA A 1 100 ? 30.350 40.481 -27.628 1.00 38.56 100 ALA A N 1
ATOM 771 C CA . ALA A 1 100 ? 30.058 39.246 -28.358 1.00 38.56 100 ALA A CA 1
ATOM 772 C C . ALA A 1 100 ? 31.316 38.859 -29.164 1.00 38.56 100 ALA A C 1
ATOM 774 O O . ALA A 1 100 ? 32.182 39.710 -29.386 1.00 38.56 100 ALA A O 1
ATOM 775 N N . PRO A 1 101 ? 31.424 37.607 -29.631 1.00 38.97 101 PRO A N 1
ATOM 776 C CA . PRO A 1 101 ? 31.093 37.398 -31.043 1.00 38.97 101 PRO A CA 1
ATOM 777 C C . PRO A 1 101 ? 30.249 36.141 -31.310 1.00 38.97 101 PRO A C 1
ATOM 779 O O . PRO A 1 101 ? 30.153 35.230 -30.492 1.00 38.97 101 PRO A O 1
ATOM 782 N N . SER A 1 102 ? 29.611 36.119 -32.482 1.00 38.06 102 SER A N 1
ATOM 783 C CA . SER A 1 102 ? 28.742 35.033 -32.969 1.00 38.06 102 SER A CA 1
ATOM 784 C C . SER A 1 102 ? 29.432 34.267 -34.143 1.00 38.06 102 SER A C 1
ATOM 786 O O . SER A 1 102 ? 30.660 34.330 -34.206 1.00 38.06 102 SER A O 1
ATOM 788 N N . PRO A 1 103 ? 28.779 33.446 -35.005 1.00 54.91 103 PRO A N 1
ATOM 789 C CA . PRO A 1 103 ? 29.299 32.102 -35.319 1.00 54.91 103 PRO A CA 1
ATOM 790 C C . PRO A 1 103 ? 29.674 31.864 -36.803 1.00 54.91 103 PRO A C 1
ATOM 792 O O . PRO A 1 103 ? 29.282 32.642 -37.664 1.00 54.91 103 PRO A O 1
ATOM 795 N N . MET A 1 104 ? 30.343 30.739 -37.122 1.00 33.59 104 MET A N 1
ATOM 796 C CA . MET A 1 104 ? 30.418 30.112 -38.471 1.00 33.59 104 MET A CA 1
ATOM 797 C C . MET A 1 104 ? 31.077 28.705 -38.365 1.00 33.59 104 MET A C 1
ATOM 799 O O . MET A 1 104 ? 32.104 28.598 -37.710 1.00 33.59 104 MET A O 1
ATOM 803 N N . VAL A 1 105 ? 30.448 27.572 -38.745 1.00 40.34 105 VAL A N 1
ATOM 804 C CA . VAL A 1 105 ? 30.235 26.933 -40.088 1.00 40.34 105 VAL A CA 1
ATOM 805 C C . VAL A 1 105 ? 31.183 25.703 -40.299 1.00 40.34 105 VAL A C 1
ATOM 807 O O . VAL A 1 105 ? 32.246 25.695 -39.685 1.00 40.34 105 VAL A O 1
ATOM 810 N N . PRO A 1 106 ? 30.804 24.615 -41.033 1.00 49.72 106 PRO A N 1
ATOM 811 C CA . PRO A 1 106 ? 31.343 23.253 -40.798 1.00 49.72 106 PRO A CA 1
ATOM 812 C C . PRO A 1 106 ? 32.087 22.552 -41.971 1.00 49.72 106 PRO A C 1
ATOM 814 O O . PRO A 1 106 ? 31.867 22.873 -43.136 1.00 49.72 106 PRO A O 1
ATOM 817 N N . THR A 1 107 ? 32.846 21.484 -41.651 1.00 34.06 107 THR A N 1
ATOM 818 C CA . THR A 1 107 ? 33.534 20.528 -42.573 1.00 34.06 107 THR A CA 1
ATOM 819 C C . THR A 1 107 ? 33.637 19.153 -41.845 1.00 34.06 107 THR A C 1
ATOM 821 O O . THR A 1 107 ? 33.943 19.162 -40.659 1.00 34.06 107 THR A O 1
ATOM 824 N N . GLN A 1 108 ? 33.206 17.963 -42.321 1.00 36.44 108 GLN A N 1
ATOM 825 C CA . GLN A 1 108 ? 33.703 17.087 -43.419 1.00 36.44 108 GLN A CA 1
ATOM 826 C C . GLN A 1 108 ? 35.176 16.608 -43.225 1.00 36.44 108 GLN A C 1
ATOM 828 O O . GLN A 1 108 ? 36.009 17.445 -42.903 1.00 36.44 108 GLN A O 1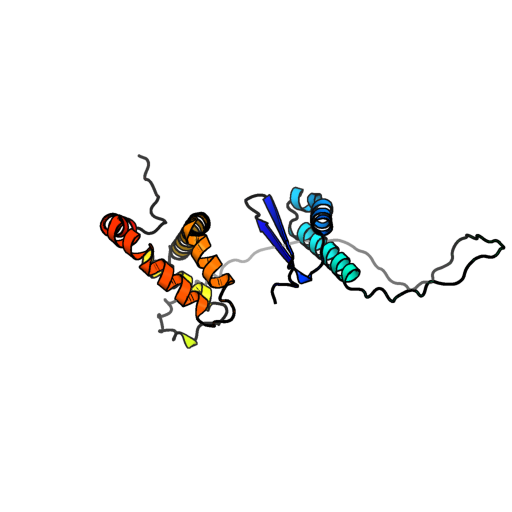
ATOM 833 N N . ILE A 1 109 ? 35.604 15.327 -43.372 1.00 35.94 109 ILE A N 1
ATOM 834 C CA . ILE A 1 109 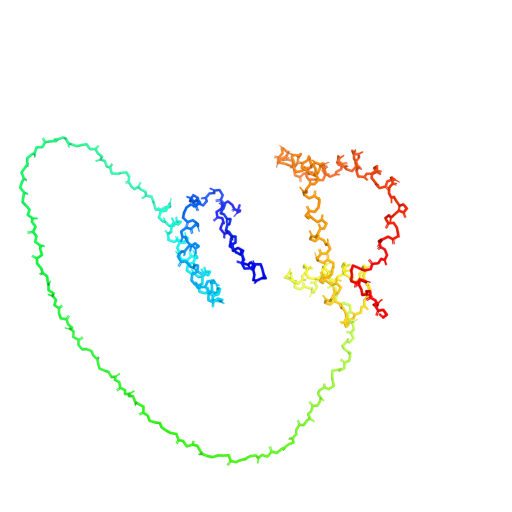? 35.018 14.035 -43.864 1.00 35.94 109 ILE A CA 1
ATOM 835 C C . ILE A 1 109 ? 35.524 12.829 -42.983 1.00 35.94 109 ILE A C 1
ATOM 837 O O . ILE A 1 109 ? 36.402 13.013 -42.146 1.00 35.94 109 ILE A O 1
ATOM 841 N N . ALA A 1 110 ? 34.981 11.604 -43.149 1.00 35.12 110 ALA A N 1
ATOM 842 C CA . ALA A 1 110 ? 35.452 10.303 -42.582 1.00 35.12 110 ALA A CA 1
ATOM 843 C C . ALA A 1 110 ? 36.602 9.647 -43.438 1.00 35.12 110 ALA A C 1
ATOM 845 O O . ALA A 1 110 ? 36.956 10.302 -44.421 1.00 35.12 110 ALA A O 1
ATOM 846 N N . PRO A 1 111 ? 37.202 8.434 -43.173 1.00 43.44 111 PRO A N 1
ATOM 847 C CA . PRO A 1 111 ? 36.552 7.144 -42.822 1.00 43.44 111 PRO A CA 1
ATOM 848 C C . PRO A 1 111 ? 37.275 6.135 -41.859 1.00 43.44 111 PRO A C 1
ATOM 850 O O . PRO A 1 111 ? 38.441 6.262 -41.511 1.00 43.44 111 PRO A O 1
ATOM 853 N N . GLN A 1 112 ? 36.502 5.102 -41.476 1.00 34.72 112 GLN A N 1
ATOM 854 C CA . GLN A 1 112 ? 36.782 3.719 -40.991 1.00 34.72 112 GLN A CA 1
ATOM 855 C C . GLN A 1 112 ? 38.215 3.189 -40.709 1.00 34.72 112 GLN A C 1
ATOM 857 O O . GLN A 1 112 ? 39.050 3.214 -41.603 1.00 34.72 112 GLN A O 1
ATOM 862 N N . VAL A 1 113 ? 38.365 2.418 -39.604 1.00 35.47 113 VAL A N 1
ATOM 863 C CA . VAL A 1 113 ? 38.910 1.023 -39.586 1.00 35.47 113 VAL A CA 1
ATOM 864 C C . VAL A 1 113 ? 38.189 0.171 -38.507 1.00 35.47 113 VAL A C 1
ATOM 866 O O . VAL A 1 113 ? 37.700 0.694 -37.508 1.00 35.47 113 VAL A O 1
ATOM 869 N N . THR A 1 114 ? 38.083 -1.141 -38.744 1.00 35.59 114 THR A N 1
ATOM 870 C CA . THR A 1 114 ? 37.395 -2.200 -37.968 1.00 35.59 114 THR A CA 1
ATOM 871 C C . THR A 1 114 ? 38.237 -2.920 -36.887 1.00 35.59 114 THR A C 1
ATOM 873 O O . THR A 1 114 ? 39.446 -2.752 -36.823 1.00 35.59 114 THR A O 1
ATOM 876 N N . GLN A 1 115 ? 37.577 -3.851 -36.167 1.00 32.34 115 GLN A N 1
ATOM 877 C CA . GLN A 1 115 ? 38.084 -4.933 -35.285 1.00 32.34 115 GLN A CA 1
ATOM 878 C C . GLN A 1 115 ? 38.409 -4.587 -33.820 1.00 32.34 115 GLN A C 1
ATOM 880 O O . GLN A 1 115 ? 39.195 -3.700 -33.517 1.00 32.34 115 GLN A O 1
ATOM 885 N N . GLY A 1 116 ? 37.838 -5.378 -32.896 1.00 32.22 116 GLY A N 1
ATOM 886 C CA . GLY A 1 116 ? 38.136 -5.271 -31.461 1.00 32.22 116 GLY A CA 1
ATOM 887 C C . GLY A 1 116 ? 37.141 -5.928 -30.495 1.00 32.22 116 GLY A C 1
ATOM 888 O O . GLY A 1 116 ? 36.965 -5.420 -29.391 1.00 32.22 116 GLY A O 1
ATOM 889 N N . VAL A 1 117 ? 36.470 -7.032 -30.859 1.00 38.34 117 VAL A N 1
ATOM 890 C CA . VAL A 1 117 ? 35.610 -7.755 -29.900 1.00 38.34 117 VAL A CA 1
ATOM 891 C C . VAL A 1 117 ? 36.482 -8.377 -28.806 1.00 38.34 117 VAL A C 1
ATOM 893 O O . VAL A 1 117 ? 37.124 -9.401 -29.023 1.00 38.34 117 VAL A O 1
ATOM 896 N N . ARG A 1 118 ? 36.460 -7.792 -27.607 1.00 37.47 118 ARG A N 1
ATOM 897 C CA . ARG A 1 118 ? 36.779 -8.504 -26.366 1.00 37.47 118 ARG A CA 1
ATOM 898 C C . ARG A 1 118 ? 35.489 -8.729 -25.596 1.00 37.47 118 ARG A C 1
ATOM 900 O O . ARG A 1 118 ? 35.048 -7.864 -24.845 1.00 37.47 118 ARG A O 1
ATOM 907 N N . GLN A 1 119 ? 34.906 -9.914 -25.774 1.00 39.97 119 GLN A N 1
ATOM 908 C CA . GLN A 1 119 ? 34.013 -10.463 -24.762 1.00 39.97 119 GLN A CA 1
ATOM 909 C C . GLN A 1 119 ? 34.822 -10.558 -23.466 1.00 39.97 119 GLN A C 1
ATOM 911 O O . GLN A 1 119 ? 35.790 -11.314 -23.384 1.00 39.97 119 GLN A O 1
ATOM 916 N N . ARG A 1 120 ? 34.466 -9.751 -22.467 1.00 36.22 120 ARG A N 1
ATOM 917 C CA . ARG A 1 120 ? 34.918 -9.998 -21.105 1.00 36.22 120 ARG A CA 1
ATOM 918 C C . ARG A 1 120 ? 34.105 -11.189 -20.625 1.00 36.22 120 ARG A C 1
ATOM 920 O O . ARG A 1 120 ? 32.910 -11.039 -20.401 1.00 36.22 120 ARG A O 1
ATOM 927 N N . GLU A 1 121 ? 34.738 -12.355 -20.519 1.00 39.34 121 GLU A N 1
ATOM 928 C CA . GLU A 1 121 ? 34.160 -13.497 -19.812 1.00 39.34 121 GLU A CA 1
ATOM 929 C C . GLU A 1 121 ? 33.786 -13.049 -18.397 1.00 39.34 121 GLU A C 1
ATOM 931 O O . GLU A 1 121 ? 34.641 -12.912 -17.514 1.00 39.34 121 GLU A O 1
ATOM 936 N N . GLU A 1 122 ? 32.497 -12.806 -18.182 1.00 40.34 122 GLU A N 1
ATOM 937 C CA . GLU A 1 122 ? 31.923 -12.746 -16.849 1.00 40.34 122 GLU A CA 1
ATOM 938 C C . GLU A 1 122 ? 31.952 -14.166 -16.296 1.00 40.34 122 GLU A C 1
ATOM 940 O O . GLU A 1 122 ? 31.022 -14.956 -16.459 1.00 40.34 122 GLU A O 1
ATOM 945 N N . ARG A 1 123 ? 33.084 -14.508 -15.665 1.00 36.44 123 ARG A N 1
ATOM 946 C CA . ARG A 1 123 ? 33.169 -15.679 -14.793 1.00 36.44 123 ARG A CA 1
ATOM 947 C C . ARG A 1 123 ? 31.962 -15.641 -13.855 1.00 36.44 123 ARG A C 1
ATOM 949 O O . ARG A 1 123 ? 31.694 -14.565 -13.312 1.00 36.44 123 ARG A O 1
ATOM 956 N N . PRO A 1 124 ? 31.275 -16.771 -13.617 1.00 40.22 124 PRO A N 1
ATOM 957 C CA . PRO A 1 124 ? 30.214 -16.808 -12.627 1.00 40.22 124 PRO A CA 1
ATOM 958 C C . PRO A 1 124 ? 30.816 -16.367 -11.295 1.00 40.22 124 PRO A C 1
ATOM 960 O O . PRO A 1 124 ? 31.690 -17.043 -10.746 1.00 40.22 124 PRO A O 1
ATOM 963 N N . VAL A 1 125 ? 30.396 -15.194 -10.817 1.00 42.69 125 VAL A N 1
ATOM 964 C CA . VAL A 1 125 ? 30.803 -14.699 -9.507 1.00 42.69 125 VAL A CA 1
ATOM 965 C C . VAL A 1 125 ? 30.267 -15.711 -8.512 1.00 42.69 125 VAL A C 1
ATOM 967 O O . VAL A 1 125 ? 29.056 -15.906 -8.401 1.00 42.69 125 VAL A O 1
ATOM 970 N N . SER A 1 126 ? 31.189 -16.414 -7.855 1.00 38.97 126 SER A N 1
ATOM 971 C CA . SER A 1 126 ? 30.861 -17.316 -6.761 1.00 38.97 126 SER A CA 1
ATOM 972 C C . SER A 1 126 ? 29.953 -16.568 -5.796 1.00 38.97 126 SER A C 1
ATOM 974 O O . SER A 1 126 ? 30.288 -15.453 -5.399 1.00 38.97 126 SER A O 1
ATOM 976 N N . PHE A 1 127 ? 28.834 -17.180 -5.405 1.00 44.06 127 PHE A N 1
ATOM 977 C CA . PHE A 1 127 ? 28.043 -16.704 -4.275 1.00 44.06 127 PHE A CA 1
ATOM 978 C C . PHE A 1 127 ? 28.876 -16.882 -2.999 1.00 44.06 127 PHE A C 1
ATOM 980 O O . PHE A 1 127 ? 28.694 -17.830 -2.233 1.00 44.06 127 PHE A O 1
ATOM 987 N N . GLU A 1 128 ? 29.818 -15.964 -2.772 1.00 42.41 128 GLU A N 1
ATOM 988 C CA . GLU A 1 128 ? 30.254 -15.654 -1.422 1.00 42.41 128 GLU A CA 1
ATOM 989 C C . GLU A 1 128 ? 29.001 -15.346 -0.610 1.00 42.41 128 GLU A C 1
ATOM 991 O O . GLU A 1 128 ? 28.104 -14.624 -1.051 1.00 42.41 128 GLU A O 1
ATOM 996 N N . LYS A 1 129 ? 28.920 -15.940 0.580 1.00 46.91 129 LYS A N 1
ATOM 997 C CA . LYS A 1 129 ? 27.871 -15.616 1.536 1.00 46.91 129 LYS A CA 1
ATOM 998 C C . LYS A 1 129 ? 28.107 -14.190 2.014 1.00 46.91 129 LYS A C 1
ATOM 1000 O O . LYS A 1 129 ? 28.789 -13.992 3.015 1.00 46.91 129 LYS A O 1
ATOM 1005 N N . THR A 1 130 ? 27.537 -13.220 1.305 1.00 49.50 130 THR A N 1
ATOM 1006 C CA . THR A 1 130 ? 27.356 -11.859 1.803 1.00 49.50 130 THR A CA 1
ATOM 1007 C C . THR A 1 130 ? 26.660 -11.978 3.154 1.00 49.50 130 THR A C 1
ATOM 1009 O O . THR A 1 130 ? 25.498 -12.380 3.229 1.00 49.50 130 THR A O 1
ATOM 1012 N N . THR A 1 131 ? 27.390 -11.722 4.239 1.00 54.81 131 THR A N 1
ATOM 1013 C CA . THR A 1 131 ? 26.792 -11.647 5.570 1.00 54.81 131 THR A CA 1
ATOM 1014 C C . THR A 1 131 ? 25.763 -10.522 5.564 1.00 54.81 131 THR A C 1
ATOM 1016 O O . THR A 1 131 ? 25.935 -9.518 4.872 1.00 54.81 131 THR A O 1
ATOM 1019 N N . ALA A 1 132 ? 24.671 -10.680 6.314 1.00 57.53 132 ALA A N 1
ATOM 1020 C CA . ALA A 1 132 ? 23.557 -9.728 6.283 1.00 57.53 132 ALA A CA 1
ATOM 1021 C C . ALA A 1 132 ? 23.965 -8.293 6.694 1.00 57.53 132 ALA A C 1
ATOM 1023 O O . ALA A 1 132 ? 23.249 -7.341 6.393 1.00 57.53 132 ALA A O 1
ATOM 1024 N N . GLU A 1 133 ? 25.124 -8.132 7.343 1.00 58.97 133 GLU A N 1
ATOM 1025 C CA . GLU A 1 133 ? 25.725 -6.843 7.707 1.00 58.97 133 GLU A CA 1
ATOM 1026 C C . GLU A 1 133 ? 26.437 -6.117 6.548 1.00 58.97 133 GLU A C 1
ATOM 1028 O O . GLU A 1 133 ? 26.740 -4.934 6.678 1.00 58.97 133 GLU A O 1
ATOM 1033 N N . ALA A 1 134 ? 26.700 -6.785 5.418 1.00 73.44 134 ALA A N 1
ATOM 1034 C CA . ALA A 1 134 ? 27.380 -6.209 4.251 1.00 73.44 134 ALA A CA 1
ATOM 1035 C C . ALA A 1 134 ? 26.420 -5.620 3.190 1.00 73.44 134 ALA A C 1
ATOM 1037 O O . ALA A 1 134 ? 26.858 -5.204 2.118 1.00 73.44 134 ALA A O 1
ATOM 1038 N N . ILE A 1 135 ? 25.114 -5.590 3.472 1.00 76.62 135 ILE A N 1
ATOM 1039 C CA . ILE A 1 135 ? 24.079 -5.015 2.600 1.00 76.62 135 ILE A CA 1
ATOM 1040 C C . ILE A 1 135 ? 23.948 -3.513 2.907 1.00 76.62 135 ILE A C 1
ATOM 1042 O O . ILE A 1 135 ? 23.802 -3.140 4.073 1.00 76.62 135 ILE A O 1
ATOM 1046 N N . ASP A 1 136 ? 23.963 -2.642 1.886 1.00 87.56 136 ASP A N 1
ATOM 1047 C CA . ASP A 1 136 ? 23.727 -1.199 2.078 1.00 87.56 136 ASP A CA 1
ATOM 1048 C C . ASP A 1 136 ? 22.355 -0.986 2.761 1.00 87.56 136 ASP A C 1
ATOM 1050 O O . ASP A 1 136 ? 21.356 -1.578 2.332 1.00 87.56 136 ASP A O 1
ATOM 1054 N N . PRO A 1 137 ? 22.250 -0.139 3.805 1.00 85.94 137 PRO A N 1
ATOM 1055 C CA . PRO A 1 137 ? 20.979 0.173 4.459 1.00 85.94 137 PRO A CA 1
ATOM 1056 C C . PRO A 1 137 ? 19.832 0.574 3.512 1.00 85.94 137 PRO A C 1
ATOM 1058 O O . PRO A 1 137 ? 18.669 0.351 3.850 1.00 85.94 137 PRO A O 1
ATOM 1061 N N . LYS A 1 138 ? 20.133 1.140 2.335 1.00 89.88 138 LYS A N 1
ATOM 1062 C CA . LYS A 1 138 ? 19.160 1.486 1.282 1.00 89.88 138 LYS A CA 1
ATOM 1063 C C . LYS A 1 138 ? 18.621 0.260 0.543 1.00 89.88 138 LYS A C 1
ATOM 1065 O O . LYS A 1 138 ? 17.447 0.239 0.173 1.00 89.88 138 LYS A O 1
ATOM 1070 N N . ASP A 1 139 ? 19.456 -0.759 0.363 1.00 90.31 139 ASP A N 1
ATOM 1071 C CA . ASP A 1 139 ? 19.129 -1.976 -0.383 1.00 90.31 139 ASP A CA 1
ATOM 1072 C C . ASP A 1 139 ? 18.443 -3.026 0.495 1.00 90.31 139 ASP A C 1
ATOM 1074 O O . ASP A 1 139 ? 17.753 -3.905 -0.018 1.00 90.31 139 ASP A O 1
ATOM 1078 N N . ARG A 1 140 ? 18.547 -2.905 1.825 1.00 90.62 140 ARG A N 1
ATOM 1079 C CA . ARG A 1 140 ? 17.913 -3.814 2.793 1.00 90.62 140 ARG A CA 1
ATOM 1080 C C . ARG A 1 140 ? 16.428 -4.074 2.512 1.00 90.62 140 ARG A C 1
ATOM 1082 O O . ARG A 1 140 ? 16.004 -5.226 2.536 1.00 90.62 140 ARG A O 1
ATOM 1089 N N . LEU A 1 141 ? 15.640 -3.038 2.209 1.00 89.75 141 LEU A N 1
ATOM 1090 C CA . LEU A 1 141 ? 14.216 -3.206 1.884 1.00 89.75 141 LEU A CA 1
ATOM 1091 C C . LEU A 1 141 ? 14.020 -4.019 0.595 1.00 89.75 141 LEU A C 1
ATOM 1093 O O . LEU A 1 141 ? 13.146 -4.883 0.537 1.00 89.75 141 LEU A O 1
ATOM 1097 N N . TRP A 1 142 ? 14.839 -3.769 -0.429 1.00 91.81 142 TRP A N 1
ATOM 1098 C CA . TRP A 1 142 ? 14.809 -4.541 -1.670 1.00 91.81 142 TRP A CA 1
ATOM 1099 C C . TRP A 1 142 ? 15.215 -5.994 -1.440 1.00 91.81 142 TRP A C 1
ATOM 1101 O O . TRP A 1 142 ? 14.552 -6.883 -1.966 1.00 91.81 142 TRP A O 1
ATOM 1111 N N . MET A 1 143 ? 16.223 -6.244 -0.604 1.00 92.44 143 MET A N 1
ATOM 1112 C CA . MET A 1 143 ? 16.636 -7.592 -0.215 1.00 92.44 143 MET A CA 1
ATOM 1113 C C . MET A 1 143 ? 15.521 -8.339 0.526 1.00 92.44 143 MET A C 1
ATOM 1115 O O . MET A 1 143 ? 15.159 -9.432 0.102 1.00 92.44 143 MET A O 1
ATOM 1119 N N . GLU A 1 144 ? 14.873 -7.730 1.525 1.00 92.06 144 GLU A N 1
ATOM 1120 C CA . GLU A 1 144 ? 13.727 -8.340 2.225 1.00 92.06 144 GLU A CA 1
ATOM 1121 C C . GLU A 1 144 ? 12.545 -8.652 1.276 1.00 92.06 144 GLU A C 1
ATOM 1123 O O . GLU A 1 144 ? 11.807 -9.620 1.481 1.00 92.06 144 GLU A O 1
ATOM 1128 N N . ILE A 1 145 ? 12.344 -7.851 0.221 1.00 91.31 145 ILE A N 1
ATOM 1129 C CA . ILE A 1 145 ? 11.334 -8.105 -0.822 1.00 91.31 145 ILE A CA 1
ATOM 1130 C C . ILE A 1 145 ? 11.774 -9.246 -1.756 1.00 91.31 145 ILE A C 1
ATOM 1132 O O . ILE A 1 145 ? 10.966 -10.125 -2.063 1.00 91.31 145 ILE A O 1
ATOM 1136 N N . ILE A 1 146 ? 13.037 -9.259 -2.194 1.00 92.50 146 ILE A N 1
ATOM 1137 C CA . ILE A 1 146 ? 13.624 -10.300 -3.052 1.00 92.50 146 ILE A CA 1
ATOM 1138 C C . ILE A 1 146 ? 13.609 -11.657 -2.340 1.00 92.50 146 ILE A C 1
ATOM 1140 O O . ILE A 1 146 ? 13.213 -12.651 -2.945 1.00 92.50 146 ILE A O 1
ATOM 1144 N N . GLU A 1 147 ? 13.945 -11.705 -1.051 1.00 91.25 147 GLU A N 1
ATOM 1145 C CA . GLU A 1 147 ? 13.864 -12.908 -0.217 1.00 91.25 147 GLU A CA 1
ATOM 1146 C C . GLU A 1 147 ? 12.426 -13.429 -0.111 1.00 91.25 147 GLU A C 1
ATOM 1148 O O . GLU A 1 147 ? 12.180 -14.614 -0.341 1.00 91.25 147 GLU A O 1
ATOM 1153 N N . LYS A 1 148 ? 11.445 -12.552 0.152 1.00 90.50 148 LYS A N 1
ATOM 1154 C CA . LYS A 1 148 ? 10.017 -12.926 0.174 1.00 90.50 148 LYS A CA 1
ATOM 1155 C C . LYS A 1 148 ? 9.529 -13.429 -1.186 1.00 90.50 148 LYS A C 1
ATOM 1157 O O . LYS A 1 148 ? 8.737 -14.373 -1.234 1.00 90.50 148 LYS A O 1
ATOM 1162 N N . ALA A 1 149 ? 9.999 -12.833 -2.280 1.00 90.06 149 ALA A N 1
ATOM 1163 C CA . ALA A 1 149 ? 9.693 -13.277 -3.635 1.00 90.06 149 ALA A CA 1
ATOM 1164 C C . ALA A 1 149 ? 10.320 -14.646 -3.942 1.00 90.06 149 ALA A C 1
ATOM 1166 O O . ALA A 1 149 ? 9.625 -15.537 -4.427 1.00 90.06 149 ALA A O 1
ATOM 1167 N N . ALA A 1 150 ? 11.589 -14.857 -3.589 1.00 89.50 150 ALA A N 1
ATOM 1168 C CA . ALA A 1 150 ? 12.278 -16.134 -3.748 1.00 89.50 150 ALA A CA 1
ATOM 1169 C C . ALA A 1 150 ? 11.643 -17.252 -2.902 1.00 89.50 150 ALA A C 1
ATOM 1171 O O . ALA A 1 150 ? 11.434 -18.355 -3.404 1.00 89.50 150 ALA A O 1
ATOM 1172 N N . ALA A 1 151 ? 11.259 -16.965 -1.655 1.00 87.69 151 ALA A N 1
ATOM 1173 C CA . ALA A 1 151 ? 10.603 -17.925 -0.767 1.00 87.69 151 ALA A CA 1
ATOM 1174 C C . ALA A 1 151 ? 9.201 -18.350 -1.249 1.00 87.69 151 ALA A C 1
ATOM 1176 O O . ALA A 1 151 ? 8.761 -19.458 -0.949 1.00 87.69 151 ALA A O 1
ATOM 1177 N N . ARG A 1 152 ? 8.492 -17.485 -1.992 1.00 84.94 152 ARG A N 1
ATOM 1178 C CA . ARG A 1 152 ? 7.133 -17.749 -2.507 1.00 84.94 152 ARG A CA 1
ATOM 1179 C C . ARG A 1 152 ? 7.089 -18.275 -3.942 1.00 84.94 152 ARG A C 1
ATOM 1181 O O . ARG A 1 152 ? 6.195 -19.047 -4.273 1.00 84.94 152 ARG A O 1
ATOM 1188 N N . CYS A 1 153 ? 8.017 -17.844 -4.792 1.00 86.56 153 CYS A N 1
ATOM 1189 C CA . CYS A 1 153 ? 8.013 -18.116 -6.233 1.00 86.56 153 CYS A CA 1
ATOM 1190 C C . CYS A 1 153 ? 9.230 -18.913 -6.726 1.00 86.56 153 CYS A C 1
ATOM 1192 O O . CYS A 1 153 ? 9.283 -19.280 -7.898 1.00 86.56 153 CYS A O 1
ATOM 1194 N N . GLY A 1 154 ? 10.197 -19.196 -5.853 1.00 85.56 154 GLY A N 1
ATOM 1195 C CA . GLY A 1 154 ? 11.443 -19.869 -6.200 1.00 85.56 154 GLY A CA 1
ATOM 1196 C C . GLY A 1 154 ? 12.552 -18.914 -6.650 1.00 85.56 154 GLY A C 1
ATOM 1197 O O . GLY A 1 154 ? 12.323 -17.767 -7.050 1.00 85.56 154 GLY A O 1
ATOM 1198 N N . TYR A 1 155 ? 13.782 -19.424 -6.577 1.00 85.75 155 TYR A N 1
ATOM 1199 C CA . TYR A 1 155 ? 15.007 -18.700 -6.899 1.00 85.75 155 TYR A CA 1
ATOM 1200 C C . TYR A 1 155 ? 15.427 -18.957 -8.354 1.00 85.75 155 TYR A C 1
ATOM 1202 O O . TYR A 1 155 ? 16.224 -19.845 -8.645 1.00 85.75 155 TYR A O 1
ATOM 1210 N N . ASP A 1 156 ? 14.856 -18.183 -9.276 1.00 87.50 156 ASP A N 1
ATOM 1211 C CA . ASP A 1 156 ? 15.247 -18.155 -10.688 1.00 87.50 156 ASP A CA 1
ATOM 1212 C C . ASP A 1 156 ? 15.749 -16.742 -11.037 1.00 87.50 156 ASP A C 1
ATOM 1214 O O . ASP A 1 156 ? 14.929 -15.821 -11.135 1.00 87.50 156 ASP A O 1
ATOM 1218 N N . PRO A 1 157 ? 17.067 -16.541 -11.241 1.00 87.12 157 PRO A N 1
ATOM 1219 C CA . PRO A 1 157 ? 17.634 -15.234 -11.574 1.00 87.12 157 PRO A CA 1
ATOM 1220 C C . PRO A 1 157 ? 17.019 -14.590 -12.824 1.00 87.12 157 PRO A C 1
ATOM 1222 O O . PRO A 1 157 ? 16.913 -13.369 -12.889 1.00 87.12 157 PRO A O 1
ATOM 1225 N N . SER A 1 158 ? 16.547 -15.387 -13.792 1.00 89.94 158 SER A N 1
ATOM 1226 C CA . SER A 1 158 ? 15.907 -14.872 -15.012 1.00 89.94 158 SER A CA 1
ATOM 1227 C C . SER A 1 158 ? 14.488 -14.339 -14.777 1.00 89.94 158 SER A C 1
ATOM 1229 O O . SER A 1 158 ? 13.987 -13.542 -15.571 1.00 89.94 158 SER A O 1
ATOM 1231 N N . LYS A 1 159 ? 13.835 -14.750 -13.679 1.00 88.75 159 LYS A N 1
ATOM 1232 C CA . LYS A 1 159 ? 12.453 -14.374 -13.333 1.00 88.75 159 LYS A CA 1
ATOM 1233 C C . LYS A 1 159 ? 12.333 -13.561 -12.045 1.00 88.75 159 LYS A C 1
ATOM 1235 O O . LYS A 1 159 ? 11.234 -13.109 -11.734 1.00 88.75 159 LYS A O 1
ATOM 1240 N N . ILE A 1 160 ? 13.421 -13.320 -11.310 1.00 90.50 160 ILE A N 1
ATOM 1241 C CA . ILE A 1 160 ? 13.355 -12.706 -9.975 1.00 90.50 160 ILE A CA 1
ATOM 1242 C C . ILE A 1 160 ? 12.671 -11.330 -9.978 1.00 90.50 160 ILE A C 1
ATOM 1244 O O . ILE A 1 160 ? 11.824 -11.073 -9.128 1.00 90.50 160 ILE A O 1
ATOM 1248 N N . ALA A 1 161 ? 12.923 -10.488 -10.986 1.00 89.19 161 ALA A N 1
ATOM 1249 C CA . ALA A 1 161 ? 12.243 -9.198 -11.141 1.00 89.19 161 ALA A CA 1
ATOM 1250 C C . ALA A 1 161 ? 10.722 -9.346 -11.359 1.00 89.19 161 ALA A C 1
ATOM 1252 O O . ALA A 1 161 ? 9.933 -8.542 -10.861 1.00 89.19 161 ALA A O 1
ATOM 1253 N N . HIS A 1 162 ? 10.297 -10.399 -12.062 1.00 89.38 162 HIS A N 1
ATOM 1254 C CA . HIS A 1 162 ? 8.885 -10.723 -12.258 1.00 89.38 162 HIS A CA 1
ATOM 1255 C C . HIS A 1 162 ? 8.245 -11.265 -10.970 1.00 89.38 162 HIS A C 1
ATOM 1257 O O . HIS A 1 162 ? 7.144 -10.849 -10.623 1.00 89.38 162 HIS A O 1
ATOM 1263 N N . HIS A 1 163 ? 8.951 -12.118 -10.217 1.00 90.81 163 HIS A N 1
ATOM 1264 C CA . HIS A 1 163 ? 8.500 -12.612 -8.910 1.00 90.81 163 HIS A CA 1
ATOM 1265 C C . HIS A 1 163 ? 8.351 -11.471 -7.889 1.00 90.81 163 HIS A C 1
ATOM 1267 O O . HIS A 1 163 ? 7.327 -11.382 -7.215 1.00 90.81 163 HIS A O 1
ATOM 1273 N N . VAL A 1 164 ? 9.335 -10.566 -7.817 1.00 91.88 164 VAL A N 1
ATOM 1274 C CA . VAL A 1 164 ? 9.303 -9.354 -6.979 1.00 91.88 164 VAL A CA 1
ATOM 1275 C C . VAL A 1 164 ? 8.092 -8.493 -7.321 1.00 91.88 164 VAL A C 1
ATOM 1277 O O . VAL A 1 164 ? 7.305 -8.167 -6.433 1.00 91.88 164 VAL A O 1
ATOM 1280 N N . ARG A 1 165 ? 7.893 -8.185 -8.610 1.00 90.12 165 ARG A N 1
ATOM 1281 C CA . ARG A 1 165 ? 6.729 -7.421 -9.072 1.00 90.12 165 ARG A CA 1
ATOM 1282 C C . ARG A 1 165 ? 5.414 -8.097 -8.676 1.00 90.12 165 ARG A C 1
ATOM 1284 O O . ARG A 1 165 ? 4.559 -7.437 -8.096 1.00 90.12 165 ARG A O 1
ATOM 1291 N N . ALA A 1 166 ? 5.272 -9.394 -8.942 1.00 87.12 166 ALA A N 1
ATOM 1292 C CA . ALA A 1 166 ? 4.047 -10.140 -8.665 1.00 87.12 166 ALA A CA 1
ATOM 1293 C C . ALA A 1 166 ? 3.709 -10.185 -7.161 1.00 87.12 166 ALA A C 1
ATOM 1295 O O . ALA A 1 166 ? 2.542 -10.075 -6.792 1.00 87.12 166 ALA A O 1
ATOM 1296 N N . VAL A 1 167 ? 4.715 -10.292 -6.284 1.00 89.19 167 VAL A N 1
ATOM 1297 C CA . VAL A 1 167 ? 4.516 -10.237 -4.825 1.00 89.19 167 VAL A CA 1
ATOM 1298 C C . VAL A 1 167 ? 4.156 -8.827 -4.344 1.00 89.19 167 VAL A C 1
ATOM 1300 O O . VAL A 1 167 ? 3.316 -8.705 -3.456 1.00 89.19 167 VAL A O 1
ATOM 1303 N N . ILE A 1 168 ? 4.725 -7.768 -4.931 1.00 91.69 168 ILE A N 1
ATOM 1304 C CA . ILE A 1 168 ? 4.342 -6.379 -4.617 1.00 91.69 168 ILE A CA 1
ATOM 1305 C C . ILE A 1 168 ? 2.899 -6.097 -5.064 1.00 91.69 168 ILE A C 1
ATOM 1307 O O . ILE A 1 168 ? 2.121 -5.548 -4.287 1.00 91.69 168 ILE A O 1
ATOM 1311 N N . GLU A 1 169 ? 2.528 -6.483 -6.288 1.00 87.69 169 GLU A N 1
ATOM 1312 C CA . GLU A 1 169 ? 1.175 -6.288 -6.827 1.00 87.69 169 GLU A CA 1
ATOM 1313 C C . GLU A 1 169 ? 0.128 -7.084 -6.026 1.00 87.69 169 GLU A C 1
ATOM 1315 O O . GLU A 1 169 ? -0.915 -6.531 -5.675 1.00 87.69 169 GLU A O 1
ATOM 1320 N N . GLU A 1 170 ? 0.419 -8.335 -5.641 1.00 88.50 170 GLU A N 1
ATOM 1321 C CA . GLU A 1 170 ? -0.456 -9.115 -4.752 1.00 88.50 170 GLU A CA 1
ATOM 1322 C C . GLU A 1 170 ? -0.576 -8.466 -3.363 1.00 88.50 170 GLU A C 1
ATOM 1324 O O . GLU A 1 170 ? -1.686 -8.295 -2.859 1.00 88.50 170 GLU A O 1
ATOM 1329 N N . ALA A 1 171 ? 0.541 -8.067 -2.744 1.00 89.94 171 ALA A N 1
ATOM 1330 C CA . ALA A 1 171 ? 0.527 -7.431 -1.428 1.00 89.94 171 ALA A CA 1
ATOM 1331 C C . ALA A 1 171 ? -0.255 -6.107 -1.438 1.00 89.94 171 ALA A C 1
ATOM 1333 O O . ALA A 1 171 ? -0.969 -5.811 -0.480 1.00 89.94 171 ALA A O 1
ATOM 1334 N N . MET A 1 172 ? -0.170 -5.337 -2.526 1.00 88.12 172 MET A N 1
ATOM 1335 C CA . MET A 1 172 ? -0.947 -4.114 -2.722 1.00 88.12 172 MET A CA 1
ATOM 1336 C C . MET A 1 172 ? -2.444 -4.414 -2.857 1.00 88.12 172 MET A C 1
ATOM 1338 O O . MET A 1 172 ? -3.242 -3.798 -2.154 1.00 88.12 172 MET A O 1
ATOM 1342 N N . ALA A 1 173 ? -2.827 -5.391 -3.685 1.00 86.56 173 ALA A N 1
ATOM 1343 C CA . ALA A 1 173 ? -4.223 -5.804 -3.838 1.00 86.56 173 ALA A CA 1
ATOM 1344 C C . ALA A 1 173 ? -4.823 -6.306 -2.511 1.00 86.56 173 ALA A C 1
ATOM 1346 O O . ALA A 1 173 ? -5.891 -5.853 -2.105 1.00 86.56 173 ALA A O 1
ATOM 1347 N N . ILE A 1 174 ? -4.099 -7.164 -1.780 1.00 86.56 174 ILE A N 1
ATOM 1348 C CA . ILE A 1 174 ? -4.502 -7.627 -0.443 1.00 86.56 174 ILE A CA 1
ATOM 1349 C C . ILE A 1 174 ? -4.634 -6.449 0.528 1.00 86.56 174 ILE A C 1
ATOM 1351 O O . ILE A 1 174 ? -5.565 -6.433 1.326 1.00 86.56 174 ILE A O 1
ATOM 1355 N N . SER A 1 175 ? -3.738 -5.459 0.463 1.00 89.06 175 SER A N 1
ATOM 1356 C CA . SER A 1 175 ? -3.801 -4.281 1.337 1.00 89.06 175 SER A CA 1
ATOM 1357 C C . SER A 1 175 ? -5.055 -3.442 1.080 1.00 89.06 175 SER A C 1
ATOM 1359 O O . SER A 1 175 ? -5.676 -3.002 2.041 1.00 89.06 175 SER A O 1
ATOM 1361 N N . VAL A 1 176 ? -5.461 -3.263 -0.185 1.00 87.00 176 VAL A N 1
ATOM 1362 C CA . VAL A 1 176 ? -6.697 -2.544 -0.559 1.00 87.00 176 VAL A CA 1
ATOM 1363 C C . VAL A 1 176 ? -7.949 -3.268 -0.051 1.00 87.00 176 VAL A C 1
ATOM 1365 O O . VAL A 1 176 ? -8.826 -2.637 0.533 1.00 87.00 176 VAL A O 1
ATOM 1368 N N . GLU A 1 177 ? -8.015 -4.592 -0.205 1.00 89.19 177 GLU A N 1
ATOM 1369 C CA . GLU A 1 177 ? -9.124 -5.392 0.334 1.00 89.19 177 GLU A CA 1
ATOM 1370 C C . GLU A 1 177 ? -9.137 -5.378 1.873 1.00 89.19 177 GLU A C 1
ATOM 1372 O O . GLU A 1 177 ? -10.196 -5.268 2.490 1.00 89.19 177 GLU A O 1
ATOM 1377 N N . LEU A 1 178 ? -7.961 -5.419 2.512 1.00 87.38 178 LEU A N 1
ATOM 1378 C CA . LEU A 1 178 ? -7.830 -5.423 3.968 1.00 87.38 178 LEU A CA 1
ATOM 1379 C C . LEU A 1 178 ? -8.318 -4.111 4.597 1.00 87.38 178 LEU A C 1
ATOM 1381 O O . LEU A 1 178 ? -9.096 -4.166 5.545 1.00 87.38 178 LEU A O 1
ATOM 1385 N N . ILE A 1 179 ? -7.928 -2.948 4.057 1.00 88.38 179 ILE A N 1
ATOM 1386 C CA . ILE A 1 179 ? -8.400 -1.641 4.561 1.00 88.38 179 ILE A CA 1
ATOM 1387 C C . ILE A 1 179 ? -9.893 -1.392 4.294 1.00 88.38 179 ILE A C 1
ATOM 1389 O O . ILE A 1 179 ? -10.475 -0.493 4.896 1.00 88.38 179 ILE A O 1
ATOM 1393 N N . SER A 1 180 ? -10.518 -2.168 3.402 1.00 88.19 180 SER A N 1
ATOM 1394 C CA . SER A 1 180 ? -11.961 -2.098 3.148 1.00 88.19 180 SER A CA 1
ATOM 1395 C C . SER A 1 180 ? -12.797 -2.919 4.143 1.00 88.19 180 SER A C 1
ATOM 1397 O O . SER A 1 180 ? -13.991 -2.658 4.300 1.00 88.19 180 SER A O 1
ATOM 1399 N N . ASP A 1 181 ? -12.192 -3.887 4.847 1.00 87.81 181 ASP A N 1
ATOM 1400 C CA . ASP A 1 181 ? -12.891 -4.723 5.825 1.00 87.81 181 ASP A CA 1
ATOM 1401 C C . ASP A 1 181 ? -13.214 -3.916 7.101 1.00 87.81 181 ASP A C 1
ATOM 1403 O O . ASP A 1 181 ? -12.296 -3.424 7.766 1.00 87.81 181 ASP A O 1
ATOM 1407 N N . PRO A 1 182 ? -14.489 -3.818 7.529 1.00 87.56 182 PRO A N 1
ATOM 1408 C CA . PRO A 1 182 ? -14.862 -3.076 8.736 1.00 87.56 182 PRO A CA 1
ATOM 1409 C C . PRO A 1 182 ? -14.131 -3.526 10.010 1.00 87.56 182 PRO A C 1
ATOM 1411 O O . PRO A 1 182 ? -13.965 -2.737 10.938 1.00 87.56 182 PRO A O 1
ATOM 1414 N N . ARG A 1 183 ? -13.662 -4.780 10.070 1.00 91.75 183 ARG A N 1
ATOM 1415 C CA . ARG A 1 183 ? -12.906 -5.310 11.213 1.00 91.75 183 ARG A CA 1
ATOM 1416 C C . ARG A 1 183 ? -11.475 -4.786 11.246 1.00 91.75 183 ARG A C 1
ATOM 1418 O O . ARG A 1 183 ? -10.928 -4.656 12.338 1.00 91.75 183 ARG A O 1
ATOM 1425 N N . TYR A 1 184 ? -10.883 -4.444 10.100 1.00 91.00 184 TYR A N 1
ATOM 1426 C CA . TYR A 1 184 ? -9.562 -3.814 10.057 1.00 91.00 184 TYR A CA 1
ATOM 1427 C C . TYR A 1 184 ? -9.580 -2.438 10.730 1.00 91.00 184 TYR A C 1
ATOM 1429 O O . TYR A 1 184 ? -8.711 -2.142 11.548 1.00 91.00 184 TYR A O 1
ATOM 1437 N N . ASN A 1 185 ? -10.635 -1.651 10.494 1.00 89.69 185 ASN A N 1
ATOM 1438 C CA . ASN A 1 185 ? -10.816 -0.349 11.144 1.00 89.69 185 ASN A CA 1
ATOM 1439 C C . ASN A 1 185 ? -10.809 -0.453 12.679 1.00 89.69 185 ASN A C 1
ATOM 1441 O O . ASN A 1 185 ? -10.243 0.414 13.336 1.00 89.69 185 ASN A O 1
ATOM 1445 N N . SER A 1 186 ? -11.342 -1.539 13.255 1.00 90.88 186 SER A N 1
ATOM 1446 C CA . SER A 1 186 ? -11.294 -1.761 14.712 1.00 90.88 186 SER A CA 1
ATOM 1447 C C . SER A 1 186 ? -9.873 -1.976 15.263 1.00 90.88 186 SER A C 1
ATOM 1449 O O . SER A 1 186 ? -9.617 -1.682 16.430 1.00 90.88 186 SER A O 1
ATOM 1451 N N . ILE A 1 187 ? -8.933 -2.449 14.433 1.00 93.06 187 ILE A N 1
ATOM 1452 C CA . ILE A 1 187 ? -7.512 -2.574 14.795 1.00 93.06 187 ILE A CA 1
ATOM 1453 C C . ILE A 1 187 ? -6.873 -1.184 14.813 1.00 93.06 187 ILE A C 1
ATOM 1455 O O . ILE A 1 187 ? -6.258 -0.803 15.806 1.00 93.06 187 ILE A O 1
ATOM 1459 N N . GLU A 1 188 ? -7.058 -0.409 13.742 1.00 92.19 188 GLU A N 1
ATOM 1460 C CA . GLU A 1 188 ? -6.532 0.958 13.631 1.00 92.19 188 GLU A CA 1
ATOM 1461 C C . GLU A 1 188 ? -7.103 1.885 14.715 1.00 92.19 188 GLU A C 1
ATOM 1463 O O . GLU A 1 188 ? -6.365 2.682 15.290 1.00 92.19 188 GLU A O 1
ATOM 1468 N N . GLU A 1 189 ? -8.381 1.740 15.071 1.00 90.88 189 GLU A N 1
ATOM 1469 C CA . GLU A 1 189 ? -9.008 2.463 16.182 1.00 90.88 189 GLU A CA 1
ATOM 1470 C C . GLU A 1 189 ? -8.366 2.104 17.532 1.00 90.88 189 GLU A C 1
ATOM 1472 O O . GLU A 1 189 ? -7.988 2.997 18.291 1.00 90.88 189 GLU A O 1
ATOM 1477 N N . GLN A 1 190 ? -8.142 0.815 17.821 1.00 88.88 190 GLN A N 1
ATOM 1478 C CA . GLN A 1 190 ? -7.440 0.393 19.042 1.00 88.88 190 GLN A CA 1
ATOM 1479 C C . GLN A 1 190 ? -6.007 0.940 19.112 1.00 88.88 190 GLN A C 1
ATOM 1481 O O . GLN A 1 190 ? -5.560 1.340 20.189 1.00 88.88 190 GLN A O 1
ATOM 1486 N N . ILE A 1 191 ? -5.296 1.007 17.983 1.00 92.62 191 ILE A N 1
ATOM 1487 C CA . ILE A 1 191 ? -3.960 1.618 17.895 1.00 92.62 191 ILE A CA 1
ATOM 1488 C C . ILE A 1 191 ? -4.048 3.132 18.123 1.00 92.62 191 ILE A C 1
ATOM 1490 O O . ILE A 1 191 ? -3.263 3.702 18.884 1.00 92.62 191 ILE A O 1
ATOM 1494 N N . ALA A 1 192 ? -5.017 3.794 17.489 1.00 90.19 192 ALA A N 1
ATOM 1495 C CA . ALA A 1 192 ? -5.196 5.237 17.552 1.00 90.19 192 ALA A CA 1
ATOM 1496 C C . ALA A 1 192 ? -5.653 5.733 18.933 1.00 90.19 192 ALA A C 1
ATOM 1498 O O . ALA A 1 192 ? -5.266 6.842 19.306 1.00 90.19 192 ALA A O 1
ATOM 1499 N N . THR A 1 193 ? -6.414 4.936 19.685 1.00 91.75 193 THR A N 1
ATOM 1500 C CA . THR A 1 193 ? -6.853 5.257 21.053 1.00 91.75 193 THR A CA 1
ATOM 1501 C C . THR A 1 193 ? -5.736 5.024 22.078 1.00 91.75 193 THR A C 1
ATOM 1503 O O . THR A 1 193 ? -5.588 5.809 23.010 1.00 91.75 193 THR A O 1
ATOM 1506 N N . ASN A 1 194 ? -4.884 4.007 21.889 1.00 89.00 194 ASN A N 1
ATOM 1507 C CA . ASN A 1 194 ? -3.851 3.620 22.863 1.00 89.00 194 ASN A CA 1
ATOM 1508 C C . ASN A 1 194 ? -2.441 4.172 22.560 1.00 89.00 194 ASN A C 1
ATOM 1510 O O . ASN A 1 194 ? -1.450 3.592 22.990 1.00 89.00 194 ASN A O 1
ATOM 1514 N N . ARG A 1 195 ? -2.317 5.313 21.865 1.00 80.25 195 ARG A N 1
ATOM 1515 C CA . ARG A 1 195 ? -1.029 5.902 21.404 1.00 80.25 195 ARG A CA 1
ATOM 1516 C C . ARG A 1 195 ? 0.048 6.140 22.475 1.00 80.25 195 ARG A C 1
ATOM 151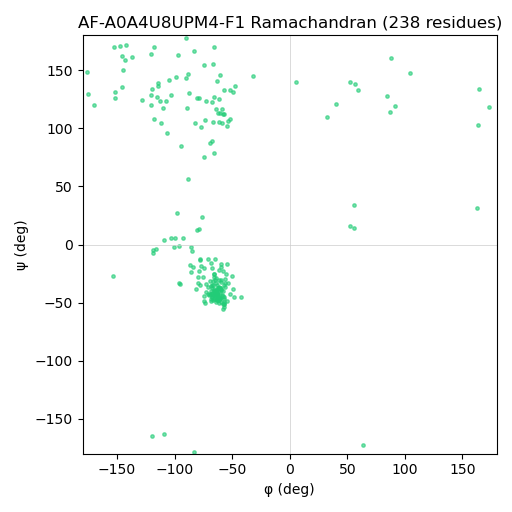8 O O . ARG A 1 195 ? 1.196 6.377 22.116 1.00 80.25 195 ARG A O 1
ATOM 1525 N N . VAL A 1 196 ? -0.318 6.143 23.757 1.00 85.31 196 VAL A N 1
ATOM 1526 C CA . VAL A 1 196 ? 0.608 6.316 24.893 1.00 85.31 196 VAL A CA 1
ATOM 1527 C C . VAL A 1 196 ? 1.364 5.017 25.213 1.00 85.31 196 VAL A C 1
ATOM 1529 O O . VAL A 1 196 ? 2.449 5.056 25.786 1.00 8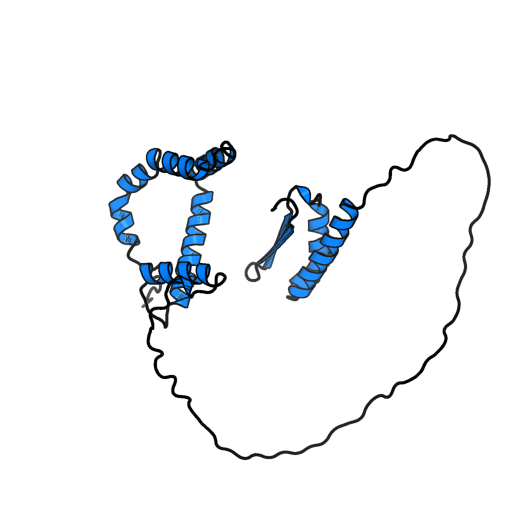5.31 196 VAL A O 1
ATOM 1532 N N . ASP A 1 197 ? 0.816 3.865 24.829 1.00 86.44 197 ASP A N 1
ATOM 1533 C CA . ASP A 1 197 ? 1.422 2.555 25.042 1.00 86.44 197 ASP A CA 1
ATOM 1534 C C . ASP A 1 197 ? 2.324 2.177 23.857 1.00 86.44 197 ASP A C 1
ATOM 1536 O O . ASP A 1 197 ? 1.863 2.008 22.725 1.00 86.44 197 ASP A O 1
ATOM 1540 N N . PHE A 1 198 ? 3.620 2.004 24.127 1.00 83.38 198 PHE A N 1
ATOM 1541 C CA . PHE A 1 198 ? 4.618 1.595 23.134 1.00 83.38 198 PHE A CA 1
ATOM 1542 C C . PHE A 1 198 ? 4.289 0.251 22.455 1.00 83.38 198 PHE A C 1
ATOM 1544 O O . PHE A 1 198 ? 4.745 0.010 21.338 1.00 83.38 198 PHE A O 1
ATOM 1551 N N . ASP A 1 199 ? 3.483 -0.606 23.093 1.00 90.19 199 ASP A N 1
ATOM 1552 C CA . ASP A 1 199 ? 3.078 -1.919 22.579 1.00 90.19 199 ASP A CA 1
ATOM 1553 C C . ASP A 1 199 ? 1.637 -1.950 22.019 1.00 90.19 199 ASP A C 1
ATOM 1555 O O . ASP A 1 199 ? 1.148 -3.004 21.600 1.00 90.19 199 ASP A O 1
ATOM 1559 N N . ALA A 1 200 ? 0.951 -0.798 21.943 1.00 89.88 200 ALA A N 1
ATOM 1560 C CA . ALA A 1 200 ? -0.440 -0.687 21.479 1.00 89.88 200 ALA A CA 1
ATOM 1561 C C . ALA A 1 200 ? -0.705 -1.415 20.152 1.00 89.88 200 ALA A C 1
ATOM 1563 O O . ALA A 1 200 ? -1.743 -2.058 19.982 1.00 89.88 200 ALA A O 1
ATOM 1564 N N . ARG A 1 201 ? 0.259 -1.364 19.221 1.00 90.62 201 ARG A N 1
ATOM 1565 C CA . ARG A 1 201 ? 0.160 -2.049 17.927 1.00 90.62 201 ARG A CA 1
ATOM 1566 C C . ARG A 1 201 ? 0.110 -3.565 18.073 1.00 90.62 201 ARG A C 1
ATOM 1568 O O . ARG A 1 201 ? -0.774 -4.193 17.497 1.00 90.62 201 ARG A O 1
ATOM 1575 N N . ASN A 1 202 ? 1.018 -4.160 18.841 1.00 93.25 202 ASN A N 1
ATOM 1576 C CA . ASN A 1 202 ? 1.042 -5.613 19.005 1.00 93.25 202 ASN A CA 1
ATOM 1577 C C . ASN A 1 202 ? -0.179 -6.089 19.800 1.00 93.25 202 ASN A C 1
ATOM 1579 O O . ASN A 1 202 ? -0.761 -7.118 19.459 1.00 93.25 202 ASN A O 1
ATOM 1583 N N . LYS A 1 203 ? -0.632 -5.311 20.792 1.00 92.50 203 LYS A N 1
ATOM 1584 C CA . LYS A 1 203 ? -1.874 -5.578 21.533 1.00 92.50 203 LYS A CA 1
ATOM 1585 C C . LYS A 1 203 ? -3.100 -5.589 20.621 1.00 92.50 203 LYS A C 1
ATOM 1587 O O . LYS A 1 203 ? -3.825 -6.57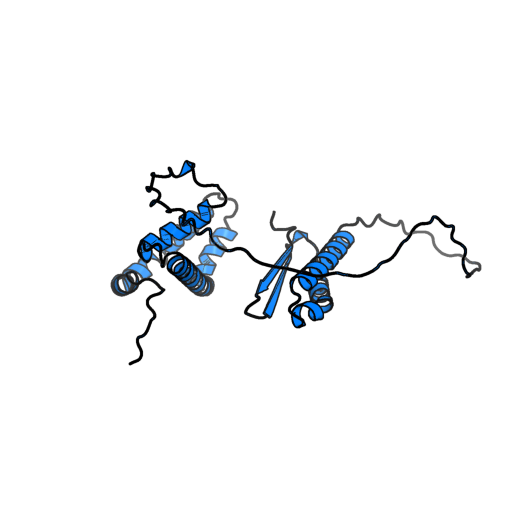8 20.636 1.00 92.50 203 LYS A O 1
ATOM 1592 N N . ALA A 1 204 ? -3.289 -4.575 19.775 1.00 93.94 204 ALA A N 1
ATOM 1593 C CA . ALA A 1 204 ? -4.406 -4.531 18.826 1.00 93.94 204 ALA A CA 1
ATOM 1594 C C . ALA A 1 204 ? -4.404 -5.738 17.865 1.00 93.94 204 ALA A C 1
ATOM 1596 O O . ALA A 1 204 ? -5.436 -6.382 17.667 1.00 93.94 204 ALA A O 1
ATOM 1597 N N . TRP A 1 205 ? -3.236 -6.119 17.331 1.00 94.38 205 TRP A N 1
ATOM 1598 C CA . TRP A 1 205 ? -3.107 -7.308 16.478 1.00 94.38 205 TRP A CA 1
ATOM 1599 C C . TRP A 1 205 ? -3.331 -8.631 17.229 1.00 94.38 205 TRP A C 1
ATOM 1601 O O . TRP A 1 205 ? -3.935 -9.546 16.671 1.00 94.38 205 TRP A O 1
ATOM 1611 N N . ASN A 1 206 ? -2.922 -8.739 18.496 1.00 94.31 206 ASN A N 1
ATOM 1612 C CA . ASN A 1 206 ? -3.208 -9.905 19.339 1.00 94.31 206 ASN A CA 1
ATOM 1613 C C . ASN A 1 206 ? -4.707 -10.018 19.679 1.00 94.31 206 ASN A C 1
ATOM 1615 O O . ASN A 1 206 ? -5.264 -11.117 19.619 1.00 94.31 206 ASN A O 1
ATOM 1619 N N . THR A 1 207 ? -5.381 -8.897 19.951 1.00 94.12 207 THR A N 1
ATOM 1620 C CA . THR A 1 207 ? -6.841 -8.837 20.129 1.00 94.12 207 THR A CA 1
ATOM 1621 C C . THR A 1 207 ? -7.565 -9.258 18.851 1.00 94.12 207 THR A C 1
ATOM 1623 O O . THR A 1 207 ? -8.433 -10.127 18.896 1.00 94.12 207 THR A O 1
ATOM 1626 N N . ALA A 1 208 ? -7.172 -8.720 17.691 1.00 93.75 208 ALA A N 1
ATOM 1627 C CA . ALA A 1 208 ? -7.723 -9.111 16.392 1.00 93.75 208 ALA A CA 1
ATOM 1628 C C . ALA A 1 208 ? -7.503 -10.602 16.089 1.00 93.75 208 ALA A C 1
ATOM 1630 O O . ALA A 1 208 ? -8.401 -11.285 15.582 1.00 93.75 208 ALA A O 1
ATOM 1631 N N . LYS A 1 209 ? -6.326 -11.130 16.453 1.00 93.81 209 LYS A N 1
ATOM 1632 C CA . LYS A 1 209 ? -5.996 -12.546 16.305 1.00 93.81 209 LYS A CA 1
ATOM 1633 C C . LYS A 1 209 ? -6.992 -13.435 17.044 1.00 93.81 209 LYS A C 1
ATOM 1635 O O . LYS A 1 209 ? -7.607 -14.298 16.415 1.00 93.81 209 LYS A O 1
ATOM 1640 N N . ALA A 1 210 ? -7.163 -13.186 18.342 1.00 92.44 210 ALA A N 1
ATOM 1641 C CA . ALA A 1 210 ? -8.085 -13.932 19.191 1.00 92.44 210 ALA A CA 1
ATOM 1642 C C . ALA A 1 210 ? -9.559 -13.705 18.810 1.00 92.44 210 ALA A C 1
ATOM 1644 O O . ALA A 1 210 ? -10.360 -14.629 18.912 1.00 92.44 210 ALA A O 1
ATOM 1645 N N . GLY A 1 211 ? -9.910 -12.495 18.362 1.00 92.31 211 GLY A N 1
ATOM 1646 C CA . GLY A 1 211 ? -11.287 -12.098 18.068 1.00 92.31 211 GLY A CA 1
ATOM 1647 C C . GLY A 1 211 ? -11.837 -12.581 16.724 1.00 92.31 211 GLY A C 1
ATOM 1648 O O . GLY A 1 211 ? -13.035 -12.832 16.632 1.00 92.31 211 GLY A O 1
ATOM 1649 N N . PHE A 1 212 ? -11.013 -12.701 15.672 1.00 92.25 212 PHE A N 1
ATOM 1650 C CA . PHE A 1 212 ? -11.507 -13.176 14.368 1.00 92.25 212 PHE A CA 1
ATOM 1651 C C . PHE A 1 212 ? -10.489 -13.862 13.444 1.00 92.25 212 PHE A C 1
ATOM 1653 O O . PHE A 1 212 ? -10.905 -14.673 12.612 1.00 92.25 212 PHE A O 1
ATOM 1660 N N . ILE A 1 213 ? -9.183 -13.572 13.526 1.00 92.31 213 ILE A N 1
ATOM 1661 C CA . ILE A 1 213 ? -8.218 -14.130 12.551 1.00 92.31 213 ILE A CA 1
ATOM 1662 C C . ILE A 1 213 ? -8.047 -15.642 12.752 1.00 92.31 213 ILE A C 1
ATOM 1664 O O . ILE A 1 213 ? -8.064 -16.388 11.770 1.00 92.31 213 ILE A O 1
ATOM 1668 N N . ASP A 1 214 ? -7.951 -16.117 13.999 1.00 92.75 214 ASP A N 1
ATOM 1669 C CA . ASP A 1 214 ? -7.816 -17.552 14.282 1.00 92.75 214 ASP A CA 1
ATOM 1670 C C . ASP A 1 214 ? -9.068 -18.341 13.841 1.00 92.75 214 ASP A C 1
ATOM 1672 O O . ASP A 1 214 ? -8.947 -19.462 13.339 1.00 92.75 214 ASP A O 1
ATOM 1676 N N . ASP A 1 215 ? -10.267 -17.750 13.928 1.00 92.25 215 ASP A N 1
ATOM 1677 C CA . ASP A 1 215 ? -11.504 -18.355 13.412 1.00 92.25 215 ASP A CA 1
ATOM 1678 C C . ASP A 1 215 ? -11.568 -18.389 11.885 1.00 92.25 215 ASP A C 1
ATOM 1680 O O . ASP A 1 215 ? -11.920 -19.423 11.309 1.00 92.25 215 ASP A O 1
ATOM 1684 N N . LEU A 1 216 ? -11.173 -17.305 11.207 1.00 89.88 216 LEU A N 1
ATOM 1685 C CA . LEU A 1 216 ? -11.029 -17.302 9.749 1.00 89.88 216 LEU A CA 1
ATOM 1686 C C . LEU A 1 216 ? -10.033 -18.376 9.294 1.00 89.88 216 LEU A C 1
ATOM 1688 O O . LEU A 1 216 ? -10.322 -19.128 8.358 1.00 89.88 216 LEU A O 1
ATOM 1692 N N . TYR A 1 217 ? -8.888 -18.488 9.975 1.00 89.44 217 TYR A N 1
ATOM 1693 C CA . TYR A 1 217 ? -7.888 -19.506 9.678 1.00 89.44 217 TYR A CA 1
ATOM 1694 C C . TYR A 1 217 ? -8.458 -20.914 9.873 1.00 89.44 217 TYR A C 1
ATOM 1696 O O . TYR A 1 217 ? -8.389 -21.721 8.945 1.00 89.44 217 TYR A O 1
ATOM 1704 N N . ARG A 1 218 ? -9.085 -21.209 11.024 1.00 91.06 218 ARG A N 1
ATOM 1705 C CA . ARG A 1 218 ? -9.741 -22.505 11.285 1.00 91.06 218 ARG A CA 1
ATOM 1706 C C . ARG A 1 218 ? -10.769 -22.848 10.205 1.00 91.06 218 ARG A C 1
ATOM 1708 O O . ARG A 1 218 ? -10.716 -23.947 9.6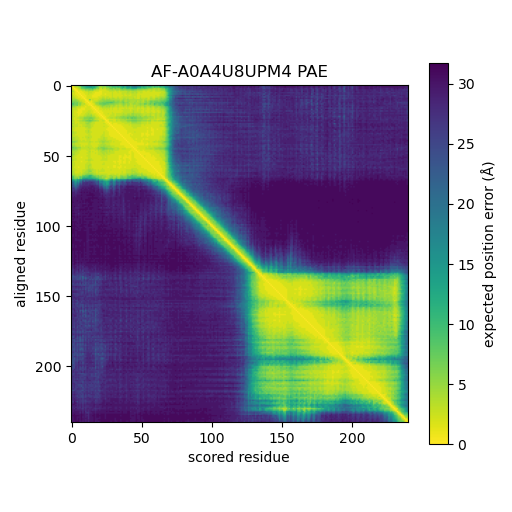50 1.00 91.06 218 ARG A O 1
ATOM 1715 N N . LYS A 1 219 ? -11.655 -21.904 9.869 1.00 92.44 219 LYS A N 1
ATOM 1716 C CA . LYS A 1 219 ? -12.743 -22.083 8.895 1.00 92.44 219 LYS A CA 1
ATOM 1717 C C . LYS A 1 219 ? -12.233 -22.357 7.478 1.00 92.44 219 LYS A C 1
ATOM 1719 O O . LYS A 1 219 ? -12.776 -23.222 6.794 1.00 92.44 219 LYS A O 1
ATOM 1724 N N . TYR A 1 220 ? -11.183 -21.660 7.036 1.00 90.38 220 TYR A N 1
ATOM 1725 C CA . TYR A 1 220 ? -10.723 -21.705 5.642 1.00 90.38 220 TYR A CA 1
ATOM 1726 C C . TYR A 1 220 ? -9.389 -22.437 5.413 1.00 90.38 220 TYR A C 1
ATOM 1728 O O . TYR A 1 220 ? -8.945 -22.524 4.266 1.00 90.38 220 TYR A O 1
ATOM 1736 N N . ARG A 1 221 ? -8.773 -23.042 6.443 1.00 87.12 221 ARG A N 1
ATOM 1737 C CA . ARG A 1 221 ? -7.460 -23.732 6.394 1.00 87.12 221 ARG A CA 1
ATOM 1738 C C . ARG A 1 221 ? -7.239 -24.607 5.152 1.00 87.12 221 ARG A C 1
ATOM 1740 O O . ARG A 1 221 ? -6.186 -24.534 4.520 1.00 87.12 221 ARG A O 1
ATOM 1747 N N . ARG A 1 222 ? -8.240 -25.416 4.777 1.00 81.38 222 ARG A N 1
ATOM 1748 C CA . ARG A 1 222 ? -8.185 -26.323 3.609 1.00 81.38 222 ARG A CA 1
ATOM 1749 C C . ARG A 1 222 ? -8.117 -25.582 2.266 1.00 81.38 222 ARG A C 1
ATOM 1751 O O . ARG A 1 222 ? -7.506 -26.086 1.329 1.00 81.38 222 ARG A O 1
ATOM 1758 N N . HIS A 1 223 ? -8.721 -24.398 2.171 1.00 80.31 223 HIS A N 1
ATOM 1759 C CA . HIS A 1 223 ? -8.681 -23.549 0.977 1.00 80.31 223 HIS A CA 1
ATOM 1760 C C . HIS A 1 223 ? -7.383 -22.735 0.910 1.00 80.31 223 HIS A C 1
ATOM 1762 O O . HIS A 1 223 ? -6.797 -22.625 -0.166 1.00 80.31 223 HIS A O 1
ATOM 1768 N N . ILE A 1 224 ? -6.893 -22.242 2.056 1.00 76.94 224 ILE A N 1
ATOM 1769 C CA . ILE A 1 224 ? -5.624 -21.501 2.166 1.00 76.94 224 ILE A CA 1
ATOM 1770 C C . ILE A 1 224 ? -4.464 -22.351 1.625 1.00 76.94 224 ILE A C 1
ATOM 1772 O O . ILE A 1 224 ? -3.750 -21.918 0.722 1.00 76.94 224 ILE A O 1
ATOM 1776 N N . SER A 1 225 ? -4.335 -23.600 2.091 1.00 64.56 225 SER A N 1
ATOM 1777 C CA . SER A 1 225 ? -3.244 -24.502 1.684 1.00 64.56 225 SER A CA 1
ATOM 1778 C C . SER A 1 225 ? -3.206 -24.828 0.184 1.00 64.56 225 SER A C 1
ATOM 1780 O O . SER A 1 225 ? -2.158 -25.241 -0.303 1.00 64.56 225 SER 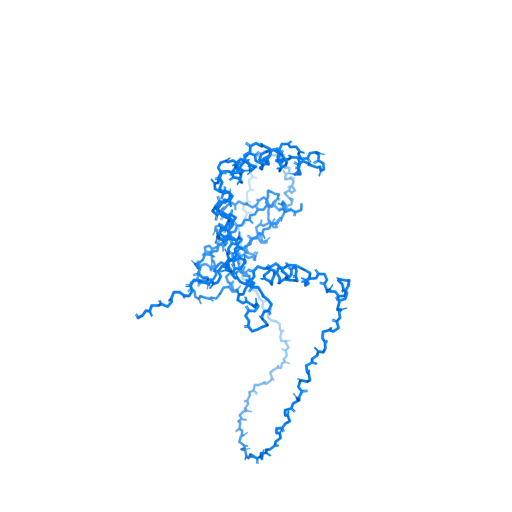A O 1
ATOM 1782 N N . ARG A 1 226 ? -4.323 -24.683 -0.543 1.00 65.19 226 ARG A N 1
ATOM 1783 C CA . ARG A 1 226 ? -4.393 -24.939 -1.994 1.00 65.19 226 ARG A CA 1
ATOM 1784 C C . ARG A 1 226 ? -3.991 -23.733 -2.845 1.00 65.19 226 ARG A C 1
ATOM 1786 O O . ARG A 1 226 ? -3.626 -23.925 -3.997 1.00 65.19 226 ARG A O 1
ATOM 1793 N N . LYS A 1 227 ? -4.089 -22.516 -2.300 1.00 63.78 227 LYS A N 1
ATOM 1794 C CA . LYS A 1 227 ? -3.694 -21.274 -2.986 1.00 63.78 227 LYS A CA 1
ATOM 1795 C C . LYS A 1 227 ? -2.273 -20.832 -2.629 1.00 63.78 227 LYS A C 1
ATOM 1797 O O . LYS A 1 227 ? -1.571 -20.321 -3.487 1.00 63.78 227 LYS A O 1
ATOM 1802 N N . ALA A 1 228 ? -1.832 -21.074 -1.392 1.00 61.22 228 ALA A N 1
ATOM 1803 C CA . ALA A 1 228 ? -0.552 -20.585 -0.869 1.00 61.22 228 ALA A CA 1
ATOM 1804 C C . ALA A 1 228 ? 0.712 -21.152 -1.554 1.00 61.22 228 ALA A C 1
ATOM 1806 O O . ALA A 1 228 ? 1.801 -20.639 -1.319 1.00 61.22 228 ALA A O 1
ATOM 1807 N N . THR A 1 229 ? 0.589 -22.206 -2.367 1.00 61.97 229 THR A N 1
ATOM 1808 C CA . THR A 1 229 ? 1.702 -22.856 -3.085 1.00 61.97 229 THR A CA 1
ATOM 1809 C C . THR A 1 229 ? 1.881 -22.378 -4.528 1.00 61.97 229 THR A C 1
ATOM 1811 O O . THR A 1 229 ? 2.781 -22.858 -5.215 1.00 61.97 229 THR A O 1
ATOM 1814 N N . GLN A 1 230 ? 1.040 -21.463 -5.016 1.00 70.19 230 GLN A N 1
ATOM 1815 C CA . GLN A 1 230 ? 1.157 -20.899 -6.361 1.00 70.19 230 GLN A CA 1
ATOM 1816 C C . GLN A 1 230 ? 1.763 -19.497 -6.281 1.00 70.19 230 GLN A C 1
ATOM 1818 O O . GLN A 1 230 ? 1.281 -18.649 -5.534 1.00 70.19 230 GLN A O 1
ATOM 1823 N N . CYS A 1 231 ? 2.807 -19.238 -7.071 1.00 75.50 231 CYS A N 1
ATOM 1824 C CA . CYS A 1 231 ? 3.314 -17.879 -7.238 1.00 75.50 231 CYS A CA 1
ATOM 1825 C C . CYS A 1 231 ? 2.220 -17.000 -7.885 1.00 75.50 231 CYS A C 1
ATOM 1827 O O . CYS A 1 231 ? 1.575 -17.468 -8.832 1.00 75.50 231 CYS A O 1
ATOM 1829 N N . PRO A 1 232 ? 2.031 -15.728 -7.474 1.00 72.19 232 PRO A N 1
ATOM 1830 C CA . PRO A 1 232 ? 0.987 -14.864 -8.045 1.00 72.19 232 PRO A CA 1
ATOM 1831 C C . PRO A 1 232 ? 1.124 -14.645 -9.566 1.00 72.19 232 PRO A C 1
ATOM 1833 O O . PRO A 1 232 ? 0.155 -14.329 -10.250 1.00 72.19 232 PRO A O 1
ATOM 1836 N N . ALA A 1 233 ? 2.322 -14.887 -10.109 1.00 62.22 233 ALA A N 1
ATOM 1837 C CA . ALA A 1 233 ? 2.662 -14.839 -11.530 1.00 62.22 233 ALA A CA 1
ATOM 1838 C C . ALA A 1 233 ? 2.079 -15.971 -12.412 1.00 62.22 233 ALA A C 1
ATOM 1840 O O . ALA A 1 233 ? 2.170 -15.889 -13.635 1.00 62.22 233 ALA A O 1
ATOM 1841 N N . VAL A 1 234 ? 1.516 -17.052 -11.852 1.00 57.16 234 VAL A N 1
ATOM 1842 C CA . VAL A 1 234 ? 1.179 -18.279 -12.623 1.00 57.16 234 VAL A CA 1
ATOM 1843 C C . VAL A 1 234 ? -0.132 -18.151 -13.433 1.00 57.16 234 VAL A C 1
ATOM 1845 O O . VAL A 1 234 ? -0.642 -19.119 -13.989 1.00 57.16 234 VAL A O 1
ATOM 1848 N N . SER A 1 235 ? -0.671 -16.941 -13.598 1.00 49.06 235 SER A N 1
ATOM 1849 C CA . SER A 1 235 ? -1.848 -16.655 -14.433 1.00 49.06 235 SER A CA 1
ATOM 1850 C C . SER A 1 235 ? -1.568 -16.629 -15.949 1.00 49.06 235 SER A C 1
ATOM 1852 O O . SER A 1 235 ? -2.359 -16.076 -16.718 1.00 49.06 235 SER A O 1
ATOM 1854 N N . SER A 1 236 ? -0.512 -17.303 -16.425 1.00 41.78 236 SER A N 1
ATOM 1855 C CA . SER A 1 236 ? -0.326 -17.612 -17.848 1.00 41.78 236 SER A CA 1
ATOM 1856 C C . SER A 1 236 ? -1.269 -18.739 -18.288 1.00 41.78 236 SER A C 1
ATOM 1858 O O . SER A 1 236 ? -0.888 -19.887 -18.523 1.00 41.78 236 SER A O 1
ATOM 1860 N N . THR A 1 237 ? -2.548 -18.393 -18.442 1.00 41.00 237 THR A N 1
ATOM 1861 C CA . THR A 1 237 ? -3.504 -19.246 -19.153 1.00 41.00 237 THR A CA 1
ATOM 1862 C C . THR A 1 237 ? -3.008 -19.461 -20.582 1.00 41.00 237 THR A C 1
ATOM 1864 O O . THR A 1 237 ? -3.149 -18.586 -21.436 1.00 41.00 237 THR A O 1
ATOM 1867 N N . ARG A 1 238 ? -2.471 -20.657 -20.865 1.00 46.12 238 ARG A N 1
ATOM 1868 C CA . ARG A 1 238 ? -2.466 -21.200 -22.227 1.00 46.12 238 ARG A CA 1
ATOM 1869 C C . ARG A 1 238 ? -3.911 -21.171 -22.722 1.00 46.12 238 ARG A C 1
ATOM 1871 O O . ARG A 1 238 ? -4.726 -21.978 -22.276 1.00 46.12 238 ARG A O 1
ATOM 1878 N N . ARG A 1 239 ? -4.226 -20.246 -23.626 1.00 40.00 239 ARG A N 1
ATOM 1879 C CA . ARG A 1 239 ? -5.347 -20.441 -24.542 1.00 40.00 239 ARG A CA 1
ATOM 1880 C C . ARG A 1 239 ? -4.835 -21.333 -25.667 1.00 40.00 239 ARG A C 1
ATOM 1882 O O . ARG A 1 239 ? -3.758 -21.069 -26.203 1.00 40.00 239 ARG A O 1
ATOM 1889 N N . TYR A 1 240 ? -5.565 -22.421 -25.886 1.00 38.09 240 TYR A N 1
ATOM 1890 C CA . TYR A 1 240 ? -5.445 -23.274 -27.065 1.00 38.09 240 TYR A CA 1
ATOM 1891 C C . TYR A 1 240 ? -5.864 -22.495 -28.317 1.00 38.09 240 TYR A C 1
ATOM 1893 O O . TYR A 1 240 ? -6.700 -21.572 -28.156 1.00 38.09 240 TYR A O 1
#

Radius of gyration: 31.6 Å; Cα contacts (8 Å, |Δi|>4): 117; chains: 1; bounding box: 54×93×69 Å

Foldseek 3Di:
DQQCDWDWDQDPPVLDIDIDHHNNLPDDPVLLVVLQVVLVVCSVVVVVVSSVVSSVVSSVVVSVVVPPDDPDDDDDDDDDDDDDDDDDDDDDDDDDDDDDDDDDDDDDDDDDDDDDDDDPPPDPDPPDPPDPVNDDPVCNVVVVLLVVLCVQPNDDPVCSVVSSVLVVVVVVVVVVVLVVDPLSVQLVVQCVVPVVDPCSNVVSVVCSCVPPVVVVCVVCVVVCVVPSNDRSPPPPDPDD

Organism: Steinernema carpocapsae (NCBI:txid34508)

Mean predicted aligned error: 21.42 Å

Sequence (240 aa):
MCDTMVVIVNSRLDRQVFTVAGRDTKLSKDVLRTAFERNLGHFRASRNAMGLQGMVEHIVSAYSNAHIVQVPTPDHFPASSSFIQAPNPLPVSLPNHIHAPSPMVPTQIAPQVTQGVRQREERPVSFEKTTAEAIDPKDRLWMEIIEKAAARCGYDPSKIAHHVRAVIEEAMAISVELISDPRYNSIEEQIATNRVDFDARNKAWNTAKAGFIDDLYRKYRRHISRKATQCPAVSSTRRY

Solvent-accessible surface area (backbone atoms only — not comparable to full-atom values): 15441 Å² total; per-residue (Å²): 128,64,37,68,40,73,50,77,47,73,42,79,87,80,73,43,76,49,78,50,70,23,79,72,42,75,72,52,73,62,59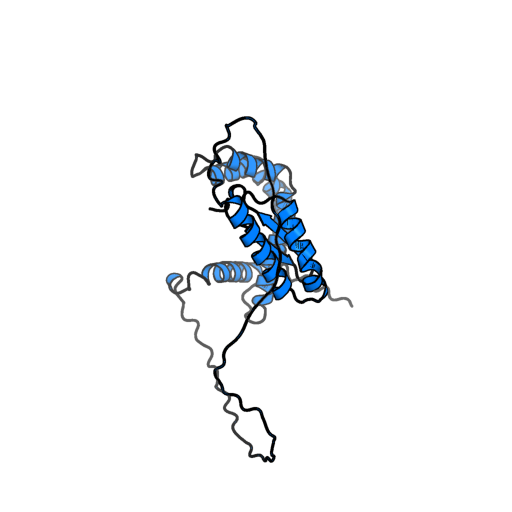,59,47,50,23,47,62,76,20,43,65,30,48,75,68,70,38,48,68,61,20,51,49,53,25,50,56,46,49,52,52,52,41,47,65,72,64,57,77,79,74,83,76,84,86,85,82,84,88,81,87,87,81,89,85,88,83,86,86,88,90,87,86,87,84,87,86,88,85,85,86,86,90,84,88,90,81,89,84,87,86,89,88,86,88,80,90,71,83,76,81,78,66,83,76,73,85,67,81,76,53,85,84,76,55,54,83,84,48,47,64,55,49,58,45,46,51,54,18,30,76,55,58,49,87,44,87,93,46,42,71,56,36,34,50,30,50,52,54,49,52,50,54,53,48,58,58,46,73,66,37,76,70,45,53,57,36,54,48,44,29,66,73,34,68,89,45,94,56,25,61,62,51,27,52,51,50,44,35,78,71,44,49,54,56,51,45,68,75,40,46,78,60,50,68,70,52,73,77,56,39,80,70,71,77,72,73,81,76,130

Nearest PDB structures (foldseek):
  7ega-assembly1_R  TM=2.350E-01  e=9.205E+00  Homo sapiens

Secondary structure (DSSP, 8-state):
--TT-EEEEEETTTTEEEEEE-GGG---HHHHHHHHHHHHHHHHTT-HHHHHHHHHHHHHHHHHHHHS---------------------------------------------------------------GGGS-TTTHHHHHHHHHHHHHH---TTTHHHHHHHHHHHHHHHHHHHHHSHHHHHHHHHHHH-TTSTTHHHHHHHHHIIIIIHHHHHHHHHHHHHHTTS-TT-------